Protein AF-A0A5D3DQA3-F1 (afdb_monomer)

Foldseek 3Di:
DDDDPLQWEFEDQPDPAFEHQDPVQFPDWDADDWDWDQDPVRDIWTFGTWGFGDDAPHQGDGGYTNTPPDRHGYDHPVVLVVVQWDWDDDPFKIFIAHPVRDTRWIWTQDPVRITITDRPPPDDDDDDVPQLLVVVCVVVPNDDSVVVVVCLVVVVDPPRDNHDDPDPDDDPVCCVVVDDDDPDPPPDDPDDPDWPPDKDWDKDADAPDADPVRGGIDIDIDDDDDPPPPPDD

pLDDT: mean 81.48, std 16.21, range [25.69, 97.19]

Secondary structure (DSSP, 8-state):
-----TT-EEEESS-SS-EES-GGG-SEEEEEEEEEEE-TTS-EEEEEEEEEE--TTS--EEEEEEETT--SEEEEHHHHHHTT-EEEE-SSEEEEE-TT--EEEEEEE-TTS-EEEE-TTSSS-S-----HHHHHHHHTTS--HHHHHHHHHTT-STT------------HHHHHHT-PPPPPPP-------STTS-EEEEEEE--SSPPTTS--EEEEEEE----------

Solvent-accessible surface area (backbone atoms only — not comparable to full-atom values): 14743 Å² total; per-residue (Å²): 133,83,81,73,65,94,78,56,36,30,62,32,76,87,48,95,48,30,34,30,52,62,73,83,58,43,84,52,75,44,80,44,80,87,44,72,46,73,47,97,86,70,50,74,25,45,37,55,26,32,27,40,25,80,47,88,91,52,75,77,42,76,73,27,33,35,26,47,89,46,92,61,29,36,39,19,46,63,62,42,43,76,70,60,30,50,78,48,77,56,98,58,34,34,41,31,21,44,88,88,68,46,78,78,48,43,23,41,49,44,97,87,73,46,36,30,58,46,59,89,85,70,91,64,82,90,72,68,90,60,54,66,66,56,49,48,24,58,76,63,73,64,47,56,67,71,57,51,52,50,35,58,76,64,65,77,55,89,90,67,78,92,70,85,84,87,70,96,77,80,58,67,67,54,54,62,74,66,52,73,77,73,81,74,78,77,78,81,76,90,79,49,90,56,90,83,72,49,75,50,77,46,76,49,67,78,48,94,63,64,45,102,84,72,45,39,63,47,80,47,77,53,71,73,78,58,85,82,75,74,90,73,134

Organism: Cucumis melo var. makuwa (NCBI:txid1194695)

Sequence (233 aa):
MVQATNDAWYFDSGCSRHMTENRSFFSELKECASGHVTFGDGARGRIIAKGNIDKNNLPCLNDVRYVDGLKANLINVSQLCNQGYSVNFSKASCIIVDEDNRVLMSGSRQANNCYHWISNNSDMCHSTKEDQAWLQHRKLGHITLRSIDKAIKNEVVVGIPNIDIKSKFLCGDCLTGKKTKAPHKSLKECSTNSVLELLHLDLMGLMQTESLRGKKYILLLWMIFSDLHGCGS

Radius of gyration: 35.81 Å; Cα contacts (8 Å, |Δi|>4): 330; chains: 1; bounding box: 80×47×118 Å

Nearest PDB structures (foldseek):
  4exh-assembly1_A  TM=6.536E-01  e=2.424E-03  DG-75 Murine leukemia virus
  3nr6-assembly1_A  TM=6.389E-01  e=8.931E-02  Xenotropic MuLV-related virus VP62
  3nr6-assembly1_B  TM=6.503E-01  e=1.001E-01  Xenotropic MuLV-related virus VP62
  6sn1-assembly1_A  TM=2.011E-01  e=1.317E+00  Homo sapiens

Structure (mmCIF, N/CA/C/O backbone):
data_AF-A0A5D3DQA3-F1
#
_entry.id   AF-A0A5D3DQA3-F1
#
loop_
_atom_site.group_PDB
_atom_site.id
_atom_site.type_symbol
_atom_site.label_atom_id
_atom_site.label_alt_id
_atom_site.label_comp_id
_atom_site.label_asym_id
_atom_site.label_entity_id
_atom_site.label_seq_id
_atom_site.pdbx_PDB_ins_code
_atom_site.Cartn_x
_atom_site.Cartn_y
_atom_site.Cartn_z
_atom_site.occupancy
_atom_site.B_iso_or_equiv
_atom_site.auth_seq_id
_atom_site.auth_comp_id
_atom_site.auth_asym_id
_atom_site.auth_atom_id
_atom_site.pdbx_PDB_model_num
ATOM 1 N N . MET A 1 1 ? -6.924 22.479 -15.436 1.00 29.75 1 MET A N 1
ATOM 2 C CA . MET A 1 1 ? -5.615 21.812 -15.277 1.00 29.75 1 MET A CA 1
ATOM 3 C C . MET A 1 1 ? -5.607 21.249 -13.862 1.00 29.75 1 MET A C 1
ATOM 5 O O . MET A 1 1 ? -5.624 22.037 -12.929 1.00 29.75 1 MET A O 1
ATOM 9 N N . VAL A 1 2 ? -5.789 19.938 -13.682 1.00 28.56 2 VAL A N 1
ATOM 10 C CA . VAL A 1 2 ? -5.899 19.349 -12.335 1.00 28.56 2 VAL A CA 1
ATOM 11 C C . VAL A 1 2 ? -4.482 19.178 -11.793 1.00 28.56 2 VAL A C 1
ATOM 13 O O . VAL A 1 2 ? -3.693 18.450 -12.390 1.00 28.56 2 VAL A O 1
ATOM 16 N N . GLN A 1 3 ? -4.145 19.888 -10.716 1.00 25.69 3 GLN A N 1
ATOM 17 C CA . GLN A 1 3 ? -2.914 19.659 -9.961 1.00 25.69 3 GLN A CA 1
ATOM 18 C C . GLN A 1 3 ? -2.933 18.217 -9.447 1.00 25.69 3 GLN A C 1
ATOM 20 O O . GLN A 1 3 ? -3.729 17.877 -8.573 1.00 25.69 3 GLN A O 1
ATOM 25 N N . ALA A 1 4 ? -2.082 17.363 -10.014 1.00 35.06 4 ALA A N 1
ATOM 26 C CA . ALA A 1 4 ? -1.781 16.077 -9.413 1.00 35.06 4 ALA A CA 1
ATOM 27 C C . ALA A 1 4 ? -1.076 16.360 -8.085 1.00 35.06 4 ALA A C 1
ATOM 29 O O . ALA A 1 4 ? -0.054 17.045 -8.051 1.00 35.06 4 ALA A O 1
ATOM 30 N N . THR A 1 5 ? -1.637 15.881 -6.982 1.00 44.47 5 THR A N 1
ATOM 31 C CA . THR A 1 5 ? -0.896 15.824 -5.728 1.00 44.47 5 THR A CA 1
ATOM 32 C C . THR A 1 5 ? 0.312 14.914 -5.970 1.00 44.47 5 THR A C 1
ATOM 34 O O . THR A 1 5 ? 0.153 13.773 -6.407 1.00 44.47 5 THR A O 1
ATOM 37 N N . ASN A 1 6 ? 1.525 15.422 -5.737 1.00 59.78 6 ASN A N 1
ATOM 38 C CA . ASN A 1 6 ? 2.801 14.739 -6.030 1.00 59.78 6 ASN A CA 1
ATOM 39 C C . ASN A 1 6 ? 2.994 13.403 -5.269 1.00 59.78 6 ASN A C 1
ATOM 41 O O . ASN A 1 6 ? 3.978 12.694 -5.479 1.00 59.78 6 ASN A O 1
ATOM 45 N N . ASP A 1 7 ? 2.037 13.045 -4.411 1.00 76.38 7 ASP A N 1
ATOM 46 C CA . ASP A 1 7 ? 2.100 11.912 -3.493 1.00 76.38 7 ASP A CA 1
ATOM 47 C C . ASP A 1 7 ? 1.168 10.752 -3.879 1.00 76.38 7 ASP A C 1
ATOM 49 O O . ASP A 1 7 ? 1.152 9.720 -3.209 1.00 76.38 7 ASP A O 1
ATOM 53 N N . ALA A 1 8 ? 0.388 10.881 -4.959 1.00 89.06 8 ALA A N 1
ATOM 54 C CA . ALA A 1 8 ? -0.498 9.807 -5.406 1.00 89.06 8 ALA A CA 1
ATOM 55 C C . ALA A 1 8 ? 0.294 8.619 -5.983 1.00 89.06 8 ALA A C 1
ATOM 57 O O . ALA A 1 8 ? 1.215 8.804 -6.783 1.00 89.06 8 ALA A O 1
ATOM 58 N N . TRP A 1 9 ? -0.105 7.400 -5.608 1.00 95.00 9 TRP A N 1
ATOM 59 C CA . TRP A 1 9 ? 0.449 6.139 -6.112 1.00 95.00 9 TRP A CA 1
ATOM 60 C C . TRP A 1 9 ? -0.566 5.415 -6.988 1.00 95.00 9 TRP A C 1
ATOM 62 O O . TRP A 1 9 ? -1.710 5.239 -6.582 1.00 95.00 9 TRP A O 1
ATOM 72 N N . TYR A 1 10 ? -0.145 4.971 -8.167 1.00 95.38 10 TYR A N 1
ATOM 73 C CA . TYR A 1 10 ? -1.013 4.388 -9.187 1.00 95.38 10 TYR A CA 1
ATOM 74 C C . TYR A 1 10 ? -0.725 2.901 -9.348 1.00 95.38 10 TYR A C 1
ATOM 76 O O . TYR A 1 10 ? 0.429 2.518 -9.525 1.00 95.38 10 TYR A O 1
ATOM 84 N N . PHE A 1 11 ? -1.757 2.060 -9.333 1.00 96.38 11 PHE A N 1
ATOM 85 C CA . PHE A 1 11 ? -1.607 0.661 -9.728 1.00 96.38 11 PHE A CA 1
ATOM 86 C C . PHE A 1 11 ? -1.457 0.579 -11.240 1.00 96.38 11 PHE A C 1
ATOM 88 O O . PHE A 1 11 ? -2.355 0.986 -11.978 1.00 96.38 11 PHE A O 1
ATOM 95 N N . ASP A 1 12 ? -0.329 0.043 -11.685 1.00 95.44 12 ASP A N 1
ATOM 96 C CA . ASP A 1 12 ? 0.009 -0.055 -13.094 1.00 95.44 12 ASP A CA 1
ATOM 97 C C . ASP A 1 12 ? 0.518 -1.465 -13.416 1.00 95.44 12 ASP A C 1
ATOM 99 O O . ASP A 1 12 ? 1.414 -2.000 -12.762 1.00 95.44 12 ASP A O 1
ATOM 103 N N . SER A 1 13 ? -0.096 -2.083 -14.422 1.00 93.69 13 SER A N 1
ATOM 104 C CA . SER A 1 13 ? 0.307 -3.396 -14.937 1.00 93.69 13 SER A CA 1
ATOM 105 C C . SER A 1 13 ? 1.352 -3.293 -16.049 1.00 93.69 13 SER A C 1
ATOM 107 O O . SER A 1 13 ? 2.006 -4.285 -16.357 1.00 93.69 13 SER A O 1
ATOM 109 N N . GLY A 1 14 ? 1.534 -2.104 -16.634 1.00 92.56 14 GLY A N 1
ATOM 110 C CA . GLY A 1 14 ? 2.525 -1.840 -17.675 1.00 92.56 14 GLY A CA 1
ATOM 111 C C . GLY A 1 14 ? 3.898 -1.435 -17.139 1.00 92.56 14 GLY A C 1
ATOM 112 O O . GLY A 1 14 ? 4.870 -1.423 -17.896 1.00 92.56 14 GLY A O 1
ATOM 113 N N . CYS A 1 15 ? 4.019 -1.113 -15.849 1.00 92.94 15 CYS A N 1
ATOM 114 C CA . CYS A 1 15 ? 5.299 -0.725 -15.274 1.00 92.94 15 CYS A CA 1
ATOM 115 C C . CYS A 1 15 ? 6.149 -1.951 -14.903 1.00 92.94 15 CYS A C 1
ATOM 117 O O . CYS A 1 15 ? 5.657 -2.995 -14.486 1.00 92.94 15 CYS A O 1
ATOM 119 N N . SER A 1 16 ? 7.469 -1.834 -15.059 1.00 91.75 16 SER A N 1
ATOM 120 C CA . SER A 1 16 ? 8.397 -2.958 -14.863 1.00 91.75 16 SER A CA 1
ATOM 121 C C . SER A 1 16 ? 8.795 -3.187 -13.402 1.00 91.75 16 SER A C 1
ATOM 123 O O . SER A 1 16 ? 9.227 -4.284 -13.041 1.00 91.75 16 SER A O 1
ATOM 125 N N . ARG A 1 17 ? 8.637 -2.180 -12.538 1.00 95.38 17 ARG A N 1
ATOM 126 C CA . ARG A 1 17 ? 8.955 -2.178 -11.098 1.00 95.38 17 ARG A CA 1
ATOM 127 C C . ARG A 1 17 ? 8.072 -1.165 -10.374 1.00 95.38 17 ARG A C 1
ATOM 129 O O . ARG A 1 17 ? 7.485 -0.307 -11.026 1.00 95.38 17 ARG A O 1
ATOM 136 N N . HIS A 1 18 ? 8.015 -1.220 -9.046 1.00 95.94 18 HIS A N 1
ATOM 137 C CA . HIS A 1 18 ? 7.563 -0.057 -8.277 1.00 95.94 18 HIS A CA 1
ATOM 138 C C . HIS A 1 18 ? 8.539 1.106 -8.496 1.00 95.94 18 HIS A C 1
ATOM 140 O O . HIS A 1 18 ? 9.754 0.891 -8.440 1.00 95.94 18 HIS A O 1
ATOM 146 N N . MET A 1 19 ? 8.049 2.319 -8.757 1.00 95.81 19 MET A N 1
ATOM 147 C CA . MET A 1 19 ? 8.919 3.459 -9.077 1.00 95.81 19 MET A CA 1
ATOM 148 C C . MET A 1 19 ? 8.387 4.778 -8.520 1.00 95.81 19 MET A C 1
ATOM 150 O O . MET A 1 19 ? 7.179 4.994 -8.471 1.00 95.81 19 MET A O 1
ATOM 154 N N . THR A 1 20 ? 9.298 5.670 -8.137 1.00 95.38 20 THR A N 1
ATOM 155 C CA . THR A 1 20 ? 8.995 7.043 -7.711 1.00 95.38 20 THR A CA 1
ATOM 156 C C . THR A 1 20 ? 10.209 7.953 -7.942 1.00 95.38 20 THR A C 1
ATOM 158 O O . THR A 1 20 ? 11.352 7.499 -7.870 1.00 95.38 20 THR A O 1
ATOM 161 N N . GLU A 1 21 ? 9.971 9.240 -8.198 1.00 94.81 21 GLU A N 1
ATOM 162 C CA . GLU A 1 21 ? 10.993 10.303 -8.177 1.00 94.81 21 GLU A CA 1
ATOM 163 C C . GLU A 1 21 ? 11.093 10.968 -6.787 1.00 94.81 21 GLU A C 1
ATOM 165 O O . GLU A 1 21 ? 11.867 11.893 -6.567 1.00 94.81 21 GLU A O 1
ATOM 170 N N . ASN A 1 22 ? 10.327 10.524 -5.788 1.00 93.56 22 ASN A N 1
ATOM 171 C CA . ASN A 1 22 ? 10.337 11.159 -4.476 1.00 93.56 22 ASN A CA 1
ATOM 172 C C . ASN A 1 22 ? 11.282 10.439 -3.502 1.00 93.56 22 ASN A C 1
ATOM 174 O O . ASN A 1 22 ? 10.925 9.461 -2.841 1.00 93.56 22 ASN A O 1
ATOM 178 N N . ARG A 1 23 ? 12.499 10.978 -3.351 1.00 91.69 23 ARG A N 1
ATOM 179 C CA . ARG A 1 23 ? 13.510 10.466 -2.406 1.00 91.69 23 ARG A CA 1
ATOM 180 C C . ARG A 1 23 ? 13.004 10.426 -0.958 1.00 91.69 23 ARG A C 1
ATOM 182 O O . ARG A 1 23 ? 13.447 9.584 -0.179 1.00 91.69 23 ARG A O 1
ATOM 189 N N . SER A 1 24 ? 12.092 11.325 -0.577 1.00 91.81 24 SER A N 1
ATOM 190 C CA . SER A 1 24 ? 11.603 11.423 0.804 1.00 91.81 24 SER A CA 1
ATOM 191 C C . SER A 1 24 ? 10.748 10.228 1.235 1.00 91.81 24 SER A C 1
ATOM 193 O O . SER A 1 24 ? 10.568 10.024 2.434 1.00 91.81 24 SER A O 1
ATOM 195 N N . PHE A 1 25 ? 10.270 9.397 0.304 1.00 91.62 25 PHE A N 1
ATOM 196 C CA . PHE A 1 25 ? 9.471 8.209 0.618 1.00 91.62 25 PHE A CA 1
ATOM 197 C C . PHE A 1 25 ? 10.296 7.048 1.172 1.00 91.62 25 PHE A C 1
ATOM 199 O O . PHE A 1 25 ? 9.774 6.213 1.906 1.00 91.62 25 PHE A O 1
ATOM 206 N N . PHE A 1 26 ? 11.596 7.030 0.898 1.00 91.12 26 PHE A N 1
ATOM 207 C CA . PHE A 1 26 ? 12.482 5.950 1.310 1.00 91.12 26 PHE A CA 1
ATOM 208 C C . PHE A 1 26 ? 13.028 6.173 2.719 1.00 91.12 26 PHE A C 1
ATOM 210 O O . PHE A 1 26 ? 13.309 7.307 3.129 1.00 91.12 26 PHE A O 1
ATOM 217 N N . SER A 1 27 ? 13.193 5.080 3.458 1.00 82.25 27 SER A N 1
ATOM 218 C CA . SER A 1 27 ? 13.908 5.068 4.742 1.00 82.25 27 SER A CA 1
ATOM 219 C C . SER A 1 27 ? 15.406 4.825 4.535 1.00 82.25 27 SER A C 1
ATOM 221 O O . SER A 1 27 ? 16.236 5.478 5.160 1.00 82.25 27 SER A O 1
ATOM 223 N N . GLU A 1 28 ? 15.751 3.968 3.573 1.00 86.75 28 GLU A N 1
ATOM 224 C CA . GLU A 1 28 ? 17.118 3.703 3.124 1.00 86.75 28 GLU A CA 1
ATOM 225 C C . GLU A 1 28 ? 17.133 3.595 1.592 1.00 86.75 28 GLU A C 1
ATOM 227 O O . GLU A 1 28 ? 16.204 3.051 0.988 1.00 86.75 28 GLU A O 1
ATOM 232 N N . LEU A 1 29 ? 18.193 4.104 0.960 1.00 91.56 29 LEU A N 1
ATOM 233 C CA . LEU A 1 29 ? 18.440 3.957 -0.472 1.00 91.56 29 LEU A CA 1
ATOM 234 C C . LEU A 1 29 ? 19.806 3.326 -0.699 1.00 91.56 29 LEU A C 1
ATOM 236 O O . LEU A 1 29 ? 20.804 3.756 -0.127 1.00 91.56 29 LEU A O 1
ATOM 240 N N . LYS A 1 30 ? 19.838 2.343 -1.593 1.00 92.06 30 LYS A N 1
ATOM 241 C CA . LYS A 1 30 ? 21.053 1.716 -2.099 1.00 92.06 30 LYS A CA 1
ATOM 242 C C . LYS A 1 30 ? 21.224 2.123 -3.549 1.00 92.06 30 LYS A C 1
ATOM 244 O O . LYS A 1 30 ? 20.314 1.923 -4.359 1.00 92.06 30 LYS A O 1
ATOM 249 N N . GLU A 1 31 ? 22.372 2.705 -3.869 1.00 90.31 31 GLU A N 1
ATOM 250 C CA . GLU A 1 31 ? 22.714 3.022 -5.253 1.00 90.31 31 GLU A CA 1
ATOM 251 C C . GLU A 1 31 ? 22.664 1.752 -6.105 1.00 90.31 31 GLU A C 1
ATOM 253 O O . GLU A 1 31 ? 23.056 0.662 -5.676 1.00 90.31 31 GLU A O 1
ATOM 258 N N . CYS A 1 32 ? 22.128 1.884 -7.314 1.00 81.94 32 CYS A N 1
ATOM 259 C CA . CYS A 1 32 ? 22.066 0.793 -8.274 1.00 81.94 32 CYS A CA 1
ATOM 260 C C . CYS A 1 32 ? 22.948 1.134 -9.474 1.00 81.94 32 CYS A C 1
ATOM 262 O O . CYS A 1 32 ? 23.042 2.294 -9.867 1.00 81.94 32 CYS A O 1
ATOM 264 N N . ALA A 1 33 ? 23.558 0.113 -10.083 1.00 70.56 33 ALA A N 1
ATOM 265 C CA . ALA A 1 33 ? 24.284 0.284 -11.336 1.00 70.56 33 ALA A CA 1
ATOM 266 C C . ALA A 1 33 ? 23.387 0.966 -12.388 1.00 70.56 33 ALA A C 1
ATOM 268 O O . ALA A 1 33 ? 22.208 0.624 -12.517 1.00 70.56 33 ALA A O 1
ATOM 269 N N . SER A 1 34 ? 23.969 1.936 -13.101 1.00 68.44 34 SER A N 1
ATOM 270 C CA . SER A 1 34 ? 23.305 2.827 -14.060 1.00 68.44 34 SER A CA 1
ATOM 271 C C . SER A 1 34 ? 22.415 2.059 -15.044 1.00 68.44 34 SER A C 1
ATOM 273 O O . SER A 1 34 ? 22.900 1.365 -15.937 1.00 68.44 34 SER A O 1
ATOM 275 N N . GLY A 1 35 ? 21.100 2.188 -14.871 1.00 85.62 35 GLY A N 1
ATOM 276 C CA . GLY A 1 35 ? 20.072 1.663 -15.766 1.00 85.62 35 GLY A CA 1
ATOM 277 C C . GLY A 1 35 ? 19.096 2.767 -16.160 1.00 85.62 35 GLY A C 1
ATOM 278 O O . GLY A 1 35 ? 19.043 3.814 -15.516 1.00 85.62 35 GLY A O 1
ATOM 279 N N . HIS A 1 36 ? 18.314 2.541 -17.214 1.00 91.12 36 HIS A N 1
ATOM 280 C CA . HIS A 1 36 ? 17.289 3.484 -17.657 1.00 91.12 36 HIS A CA 1
ATOM 281 C C . HIS A 1 36 ? 15.933 2.791 -17.748 1.00 91.12 36 HIS A C 1
ATOM 283 O O . HIS A 1 36 ? 15.851 1.614 -18.098 1.00 91.12 36 HIS A O 1
ATOM 289 N N . VAL A 1 37 ? 14.873 3.539 -17.472 1.00 91.25 37 VAL A N 1
ATOM 290 C CA . VAL A 1 37 ? 13.496 3.165 -17.799 1.00 91.25 37 VAL A CA 1
ATOM 291 C C . VAL A 1 37 ? 13.016 4.030 -18.951 1.00 91.25 37 VAL A C 1
ATOM 293 O O . VAL A 1 37 ? 13.337 5.212 -19.014 1.00 91.25 37 VAL A O 1
ATOM 296 N N . THR A 1 38 ? 12.282 3.427 -19.882 1.00 92.00 38 THR A N 1
ATOM 297 C CA . THR A 1 38 ? 11.625 4.162 -20.968 1.00 92.00 38 THR A CA 1
ATOM 298 C C . THR A 1 38 ? 10.195 4.448 -20.533 1.00 92.00 38 THR A C 1
ATOM 300 O O . THR A 1 38 ? 9.488 3.534 -20.112 1.00 92.00 38 THR A O 1
ATOM 303 N N . PHE A 1 39 ? 9.798 5.711 -20.579 1.00 90.38 39 PHE A N 1
ATOM 304 C CA . PHE A 1 39 ? 8.459 6.166 -20.232 1.00 90.38 39 PHE A CA 1
ATOM 305 C C . PHE A 1 39 ? 7.493 5.968 -21.408 1.00 90.38 39 PHE A C 1
ATOM 307 O O . PHE A 1 39 ? 7.907 5.689 -22.534 1.00 90.38 39 PHE A O 1
ATOM 314 N N . GLY A 1 40 ? 6.192 6.133 -21.156 1.00 84.81 40 GLY A N 1
ATOM 315 C CA . GLY A 1 40 ? 5.159 5.977 -22.189 1.00 84.81 40 GLY A CA 1
ATOM 316 C C . GLY A 1 40 ? 5.267 6.975 -23.351 1.00 84.81 40 GLY A C 1
ATOM 317 O O . GLY A 1 40 ? 4.749 6.706 -24.428 1.00 84.81 40 GLY A O 1
ATOM 318 N N . ASP A 1 41 ? 5.965 8.097 -23.158 1.00 87.19 41 ASP A N 1
ATOM 319 C CA . ASP A 1 41 ? 6.260 9.100 -24.190 1.00 87.19 41 ASP A CA 1
ATOM 320 C C . ASP A 1 41 ? 7.562 8.812 -24.969 1.00 87.19 41 ASP A C 1
ATOM 322 O O . ASP A 1 41 ? 7.958 9.594 -25.832 1.00 87.19 41 ASP A O 1
ATOM 326 N N . GLY A 1 42 ? 8.241 7.699 -24.673 1.00 89.06 42 GLY A N 1
ATOM 327 C CA . GLY A 1 42 ? 9.517 7.319 -25.278 1.00 89.06 42 GLY A CA 1
ATOM 328 C C . GLY A 1 42 ? 10.744 7.999 -24.662 1.00 89.06 42 GLY A C 1
ATOM 329 O O . GLY A 1 42 ? 11.871 7.610 -24.986 1.00 89.06 42 GLY A O 1
ATOM 330 N N . ALA A 1 43 ? 10.566 8.965 -23.753 1.00 90.62 43 ALA A N 1
ATOM 331 C CA . ALA A 1 43 ? 11.675 9.545 -23.008 1.00 90.62 43 ALA A CA 1
ATOM 332 C C . ALA A 1 43 ? 12.273 8.519 -22.031 1.00 90.62 43 ALA A C 1
ATOM 334 O O . ALA A 1 43 ? 11.665 7.495 -21.708 1.00 90.62 43 ALA A O 1
ATOM 335 N N . ARG A 1 44 ? 13.504 8.770 -21.574 1.00 92.06 44 ARG A N 1
ATOM 336 C CA . ARG A 1 44 ? 14.228 7.862 -20.677 1.00 92.06 44 ARG A CA 1
ATOM 337 C C . ARG A 1 44 ? 14.554 8.536 -19.354 1.00 92.06 44 ARG A C 1
ATOM 339 O O . ARG A 1 44 ? 15.176 9.592 -19.347 1.00 92.06 44 ARG A O 1
ATOM 346 N N . GLY A 1 45 ? 14.198 7.873 -18.260 1.00 91.44 45 GLY A N 1
ATOM 347 C CA . GLY A 1 45 ? 14.594 8.239 -16.902 1.00 91.44 45 GLY A CA 1
ATOM 348 C C . GLY A 1 45 ? 15.742 7.372 -16.412 1.00 91.44 45 GLY A C 1
ATOM 349 O O . GLY A 1 45 ? 15.779 6.168 -16.687 1.00 91.44 45 GLY A O 1
ATOM 350 N N . ARG A 1 46 ? 16.688 7.963 -15.682 1.00 93.69 46 ARG A N 1
ATOM 351 C CA . ARG A 1 46 ? 17.797 7.217 -15.077 1.00 93.69 46 ARG A CA 1
ATOM 352 C C . ARG A 1 46 ? 17.345 6.601 -13.756 1.00 93.69 46 ARG A C 1
ATOM 354 O O . ARG A 1 46 ? 16.786 7.286 -12.907 1.00 93.69 46 ARG A O 1
ATOM 361 N N . ILE A 1 47 ? 17.634 5.319 -13.558 1.00 94.94 47 ILE A N 1
ATOM 362 C CA . ILE A 1 47 ? 17.483 4.661 -12.258 1.00 94.94 47 ILE A CA 1
ATOM 363 C C . ILE A 1 47 ? 18.687 5.064 -11.407 1.00 94.94 47 ILE A C 1
ATOM 365 O O . ILE A 1 47 ? 19.813 4.674 -11.710 1.00 94.94 47 ILE A O 1
ATOM 369 N N . ILE A 1 48 ? 18.449 5.849 -10.360 1.00 94.12 48 ILE A N 1
ATOM 370 C CA . ILE A 1 48 ? 19.504 6.359 -9.476 1.00 94.12 48 ILE A CA 1
ATOM 371 C C . ILE A 1 48 ? 19.781 5.359 -8.350 1.00 94.12 48 ILE A C 1
ATOM 373 O O . ILE A 1 48 ? 20.925 5.029 -8.047 1.00 94.12 48 ILE A O 1
ATOM 377 N N . ALA A 1 49 ? 18.725 4.864 -7.711 1.00 94.81 49 ALA A N 1
ATOM 378 C CA . ALA A 1 49 ? 18.841 4.010 -6.537 1.00 94.81 49 ALA A CA 1
ATOM 379 C C . ALA A 1 49 ? 17.626 3.091 -6.404 1.00 94.81 49 ALA A C 1
ATOM 381 O O . ALA A 1 49 ? 16.667 3.157 -7.179 1.00 94.81 49 ALA A O 1
ATOM 382 N N . LYS A 1 50 ? 17.664 2.222 -5.402 1.00 94.75 50 LYS A N 1
ATOM 383 C CA . LYS A 1 50 ? 16.519 1.428 -4.974 1.00 94.75 50 LYS A CA 1
ATOM 384 C C . LYS A 1 50 ? 16.433 1.347 -3.458 1.00 94.75 50 LYS A C 1
ATOM 386 O O . LYS A 1 50 ? 17.448 1.444 -2.774 1.00 94.75 50 LYS A O 1
ATOM 391 N N . GLY A 1 51 ? 15.238 1.122 -2.939 1.00 94.44 51 GLY A N 1
ATOM 392 C CA . GLY A 1 51 ? 15.014 0.981 -1.507 1.00 94.44 51 GLY A CA 1
ATOM 393 C C . GLY A 1 51 ? 13.619 0.471 -1.195 1.00 94.44 51 GLY A C 1
ATOM 394 O O . GLY A 1 51 ? 12.836 0.176 -2.099 1.00 94.44 51 GLY A O 1
ATOM 395 N N . ASN A 1 52 ? 13.322 0.379 0.094 1.00 93.94 52 ASN A N 1
ATOM 396 C CA . ASN A 1 52 ? 11.999 0.013 0.581 1.00 93.94 52 ASN A CA 1
ATOM 397 C C . ASN A 1 52 ? 11.259 1.266 1.066 1.00 93.94 52 ASN A C 1
ATOM 399 O O . ASN A 1 52 ? 11.879 2.245 1.498 1.00 93.94 52 ASN A O 1
ATOM 403 N N . ILE A 1 53 ? 9.933 1.212 0.991 1.00 92.19 53 ILE A N 1
ATOM 404 C CA . ILE A 1 53 ? 9.017 2.209 1.540 1.00 92.19 53 ILE A CA 1
ATOM 405 C C . ILE A 1 53 ? 8.222 1.518 2.642 1.00 92.19 53 ILE A C 1
ATOM 407 O O . ILE A 1 53 ? 7.473 0.587 2.373 1.00 92.19 53 ILE A O 1
ATOM 411 N N . ASP A 1 54 ? 8.400 1.974 3.876 1.00 87.25 54 ASP A N 1
ATOM 412 C CA . ASP A 1 54 ? 7.815 1.402 5.095 1.00 87.25 54 ASP A CA 1
ATOM 413 C C . ASP A 1 54 ? 7.256 2.487 6.040 1.00 87.25 54 ASP A C 1
ATOM 415 O O . ASP A 1 54 ? 7.017 2.255 7.225 1.00 87.25 54 ASP A O 1
ATOM 419 N N . LYS A 1 55 ? 7.034 3.698 5.514 1.00 83.12 55 LYS A N 1
ATOM 420 C CA . LYS A 1 55 ? 6.560 4.853 6.284 1.00 83.12 55 LYS A CA 1
ATOM 421 C C . LYS A 1 55 ? 5.040 4.873 6.414 1.00 83.12 55 LYS A C 1
ATOM 423 O O . LYS A 1 55 ? 4.305 4.503 5.501 1.00 83.12 55 LYS A O 1
ATOM 428 N N . ASN A 1 56 ? 4.567 5.413 7.536 1.00 75.31 56 ASN A N 1
ATOM 429 C CA . ASN A 1 56 ? 3.147 5.689 7.742 1.00 75.31 56 ASN A CA 1
ATOM 430 C C . ASN A 1 56 ? 2.617 6.643 6.656 1.00 75.31 56 ASN A C 1
ATOM 432 O O . ASN A 1 56 ? 3.298 7.598 6.287 1.00 75.31 56 ASN A O 1
ATOM 436 N N . ASN A 1 57 ? 1.381 6.414 6.200 1.00 82.25 57 ASN A N 1
ATOM 437 C CA . ASN A 1 57 ? 0.716 7.155 5.115 1.00 82.25 57 ASN A CA 1
ATOM 438 C C . ASN A 1 57 ? 1.336 6.995 3.715 1.00 82.25 57 ASN A C 1
ATOM 440 O O . ASN A 1 57 ? 0.983 7.752 2.815 1.00 82.25 57 ASN A O 1
ATOM 444 N N . LEU A 1 58 ? 2.187 5.991 3.506 1.00 88.25 58 LEU A N 1
ATOM 445 C CA . LEU A 1 58 ? 2.651 5.570 2.185 1.00 88.25 58 LEU A CA 1
ATOM 446 C C . LEU A 1 58 ? 2.365 4.076 1.978 1.00 88.25 58 LEU A C 1
ATOM 448 O O . LEU A 1 58 ? 2.210 3.342 2.960 1.00 88.25 58 LEU A O 1
ATOM 452 N N . PRO A 1 59 ? 2.275 3.601 0.723 1.00 90.31 59 PRO A N 1
ATOM 453 C CA . PRO A 1 59 ? 2.157 2.175 0.465 1.00 90.31 59 PRO A CA 1
ATOM 454 C C . PRO A 1 59 ? 3.437 1.458 0.910 1.00 90.31 59 PRO A C 1
ATOM 456 O O . PRO A 1 59 ? 4.545 1.882 0.580 1.00 90.31 59 PRO A O 1
ATOM 459 N N . CYS A 1 60 ? 3.278 0.358 1.648 1.00 90.56 60 CYS A N 1
ATOM 460 C CA . CYS A 1 60 ? 4.398 -0.472 2.079 1.00 90.56 60 CYS A CA 1
ATOM 461 C C . CYS A 1 60 ? 4.889 -1.314 0.894 1.00 90.56 60 CYS A C 1
ATOM 463 O O . CYS A 1 60 ? 4.189 -2.228 0.458 1.00 90.56 60 CYS A O 1
ATOM 465 N N . LEU A 1 61 ? 6.057 -0.981 0.340 1.00 93.25 61 LEU A N 1
ATOM 466 C CA . LEU A 1 61 ? 6.571 -1.563 -0.902 1.00 93.25 61 LEU A CA 1
ATOM 467 C C . LEU A 1 61 ? 8.060 -1.899 -0.785 1.00 93.25 61 LEU A C 1
ATOM 469 O O . LEU A 1 61 ? 8.860 -1.107 -0.285 1.00 93.25 61 LEU A O 1
ATOM 473 N N . ASN A 1 62 ? 8.438 -3.056 -1.327 1.00 91.62 62 ASN A N 1
ATOM 474 C CA . ASN A 1 62 ? 9.818 -3.543 -1.357 1.00 91.62 62 ASN A CA 1
ATOM 475 C C . ASN A 1 62 ? 10.430 -3.432 -2.765 1.00 91.62 62 ASN A C 1
ATOM 477 O O . ASN A 1 62 ? 9.725 -3.588 -3.762 1.00 91.62 62 ASN A O 1
ATOM 481 N N . ASP A 1 63 ? 11.751 -3.228 -2.848 1.00 92.75 63 ASP A N 1
ATOM 482 C CA . ASP A 1 63 ? 12.514 -3.069 -4.110 1.00 92.75 63 ASP A CA 1
ATOM 483 C C . ASP A 1 63 ? 11.946 -1.967 -5.033 1.00 92.75 63 ASP A C 1
ATOM 485 O O . ASP A 1 63 ? 11.803 -2.149 -6.245 1.00 92.75 63 ASP A O 1
ATOM 489 N N . VAL A 1 64 ? 11.620 -0.806 -4.460 1.00 95.50 64 VAL A N 1
ATOM 490 C CA . VAL A 1 64 ? 11.147 0.373 -5.197 1.00 95.50 64 VAL A CA 1
ATOM 491 C C . VAL A 1 64 ? 12.329 1.097 -5.840 1.00 95.50 64 VAL A C 1
ATOM 493 O O . VAL A 1 64 ? 13.364 1.305 -5.205 1.00 95.50 64 VAL A O 1
ATOM 496 N N . ARG A 1 65 ? 12.190 1.493 -7.108 1.00 95.88 65 ARG A N 1
ATOM 497 C CA . ARG A 1 65 ? 13.210 2.231 -7.863 1.00 95.88 65 ARG A CA 1
ATOM 498 C C . ARG A 1 65 ? 13.029 3.734 -7.704 1.00 95.88 65 ARG A C 1
ATOM 500 O O . ARG A 1 65 ? 11.941 4.261 -7.921 1.00 95.88 65 ARG A O 1
ATOM 507 N N . TYR A 1 66 ? 14.125 4.407 -7.382 1.00 95.31 66 TYR A N 1
ATOM 508 C CA . TYR A 1 66 ? 14.234 5.856 -7.426 1.00 95.31 66 TYR A CA 1
ATOM 509 C C . TYR A 1 66 ? 14.677 6.269 -8.833 1.00 95.31 66 TYR A C 1
ATOM 511 O O . TYR A 1 66 ? 15.792 5.937 -9.254 1.00 95.31 66 TYR A O 1
ATOM 519 N N . VAL A 1 67 ? 13.778 6.916 -9.574 1.00 94.69 67 VAL A N 1
ATOM 520 C CA . VAL A 1 67 ? 13.946 7.214 -11.003 1.00 94.69 67 VAL A CA 1
ATOM 521 C C . VAL A 1 67 ? 13.853 8.714 -11.239 1.00 94.69 67 VAL A C 1
ATOM 523 O O . VAL A 1 67 ? 12.848 9.329 -10.903 1.00 94.69 67 VAL A O 1
ATOM 526 N N . ASP A 1 68 ? 14.883 9.264 -11.871 1.00 92.12 68 ASP A N 1
ATOM 527 C CA . ASP A 1 68 ? 14.937 10.664 -12.289 1.00 92.12 68 ASP A CA 1
ATOM 528 C C . ASP A 1 68 ? 13.977 10.942 -13.453 1.00 92.12 68 ASP A C 1
ATOM 530 O O . ASP A 1 68 ? 13.930 10.170 -14.421 1.00 92.12 68 ASP A O 1
ATOM 534 N N . GLY A 1 69 ? 13.226 12.039 -13.376 1.00 89.31 69 GLY A N 1
ATOM 535 C CA . GLY A 1 69 ? 12.268 12.473 -14.393 1.00 89.31 69 GLY A CA 1
ATOM 536 C C . GLY A 1 69 ? 10.931 11.722 -14.395 1.00 89.31 69 GLY A C 1
ATOM 537 O O . GLY A 1 69 ? 10.145 11.882 -15.336 1.00 89.31 69 GLY A O 1
ATOM 538 N N . LEU A 1 70 ? 10.657 10.884 -13.388 1.00 91.56 70 LEU A N 1
ATOM 539 C CA . LEU A 1 70 ? 9.408 10.131 -13.294 1.00 91.56 70 LEU A CA 1
ATOM 540 C C . LEU A 1 70 ? 8.282 10.972 -12.668 1.00 91.56 70 LEU A C 1
ATOM 542 O O . LEU A 1 70 ? 8.214 11.166 -11.461 1.00 91.56 70 LEU A O 1
ATOM 546 N N . LYS A 1 71 ? 7.302 11.353 -13.492 1.00 90.25 71 LYS A N 1
ATOM 547 C CA . LYS A 1 71 ? 6.203 12.257 -13.098 1.00 90.25 71 LYS A CA 1
ATOM 548 C C . LYS A 1 71 ? 5.090 11.636 -12.240 1.00 90.25 71 LYS A C 1
ATOM 550 O O . LYS A 1 71 ? 4.195 12.359 -11.810 1.00 90.25 71 LYS A O 1
ATOM 555 N N . ALA A 1 72 ? 5.073 10.318 -12.050 1.00 91.31 72 ALA A N 1
ATOM 556 C CA . ALA A 1 72 ? 4.026 9.620 -11.300 1.00 91.31 72 ALA A CA 1
ATOM 557 C C . ALA A 1 72 ? 4.607 8.456 -10.490 1.00 91.31 72 ALA A C 1
ATOM 559 O O . ALA A 1 72 ? 5.503 7.760 -10.961 1.00 91.31 72 ALA A O 1
ATOM 560 N N . ASN A 1 73 ? 4.063 8.208 -9.297 1.00 95.50 73 ASN A N 1
ATOM 561 C CA . ASN A 1 73 ? 4.485 7.080 -8.468 1.00 95.50 73 ASN A CA 1
ATOM 562 C C . ASN A 1 73 ? 3.715 5.820 -8.878 1.00 95.50 73 ASN A C 1
ATOM 564 O O . ASN A 1 73 ? 2.484 5.825 -8.902 1.00 95.50 73 ASN A O 1
ATOM 568 N N . LEU A 1 74 ? 4.424 4.742 -9.199 1.00 96.25 74 LEU A N 1
ATOM 569 C CA . LEU A 1 74 ? 3.841 3.546 -9.807 1.00 96.25 74 LEU A CA 1
ATOM 570 C C . LEU A 1 74 ? 3.989 2.332 -8.894 1.00 96.25 74 LEU A C 1
ATOM 572 O O . LEU A 1 74 ? 5.083 2.022 -8.417 1.00 96.25 74 LEU A O 1
ATOM 576 N N . ILE A 1 75 ? 2.890 1.608 -8.703 1.00 97.19 75 ILE A N 1
ATOM 577 C CA . ILE A 1 75 ? 2.839 0.301 -8.059 1.00 97.19 75 ILE A CA 1
ATOM 578 C C . ILE A 1 75 ? 2.709 -0.761 -9.150 1.00 97.19 75 ILE A C 1
ATOM 580 O O . ILE A 1 75 ? 1.658 -0.878 -9.776 1.00 97.19 75 ILE A O 1
ATOM 584 N N . ASN A 1 76 ? 3.757 -1.560 -9.344 1.00 97.06 76 ASN A N 1
ATOM 585 C CA . ASN A 1 76 ? 3.733 -2.678 -10.276 1.00 97.06 76 ASN A CA 1
ATOM 586 C C . ASN A 1 76 ? 2.834 -3.812 -9.778 1.00 97.06 76 ASN A C 1
ATOM 588 O O . ASN A 1 76 ? 3.137 -4.465 -8.779 1.00 97.06 76 ASN A O 1
ATOM 592 N N . VAL A 1 77 ? 1.763 -4.073 -10.526 1.00 96.94 77 VAL A N 1
ATOM 593 C CA . VAL A 1 77 ? 0.814 -5.162 -10.262 1.00 96.94 77 VAL A CA 1
ATOM 594 C C . VAL A 1 77 ? 1.482 -6.534 -10.382 1.00 96.94 77 VAL A C 1
ATOM 596 O O . VAL A 1 77 ? 1.351 -7.358 -9.483 1.00 96.94 77 VAL A O 1
ATOM 599 N N . SER A 1 78 ? 2.251 -6.785 -11.442 1.00 96.31 78 SER A N 1
ATOM 600 C CA . SER A 1 78 ? 2.954 -8.059 -11.640 1.00 96.31 78 SER A CA 1
ATOM 601 C C . SER A 1 78 ? 3.992 -8.332 -10.551 1.00 96.31 78 SER A C 1
ATOM 603 O O . SER A 1 78 ? 4.188 -9.480 -10.163 1.00 96.31 78 SER A O 1
ATOM 605 N N . GLN A 1 79 ? 4.645 -7.292 -10.024 1.00 95.56 79 GLN A N 1
ATOM 606 C CA . GLN A 1 79 ? 5.584 -7.442 -8.911 1.00 95.56 79 GLN A CA 1
ATOM 607 C C . GLN A 1 79 ? 4.871 -7.857 -7.618 1.00 95.56 79 GLN A C 1
ATOM 609 O O . GLN A 1 79 ? 5.412 -8.688 -6.892 1.00 95.56 79 GLN A O 1
ATOM 614 N N . LEU A 1 80 ? 3.661 -7.348 -7.362 1.00 95.62 80 LEU A N 1
ATOM 615 C CA . LEU A 1 80 ? 2.826 -7.812 -6.248 1.00 95.62 80 LEU A CA 1
ATOM 616 C C . LEU A 1 80 ? 2.407 -9.275 -6.434 1.00 95.62 80 LEU A C 1
ATOM 618 O O . LEU A 1 80 ? 2.534 -10.061 -5.500 1.00 95.62 80 LEU A O 1
ATOM 622 N N . CYS A 1 81 ? 1.995 -9.664 -7.645 1.00 94.56 81 CYS A N 1
ATOM 623 C CA . CYS A 1 81 ? 1.648 -11.056 -7.943 1.00 94.56 81 CYS A CA 1
ATOM 624 C C . CYS A 1 81 ? 2.829 -12.010 -7.707 1.00 94.56 81 CYS A C 1
ATOM 626 O O . CYS A 1 81 ? 2.665 -13.070 -7.113 1.00 94.56 81 CYS A O 1
ATOM 628 N N . ASN A 1 82 ? 4.042 -11.611 -8.102 1.00 94.44 82 ASN A N 1
ATOM 629 C CA . ASN A 1 82 ? 5.256 -12.401 -7.867 1.00 94.44 82 ASN A CA 1
ATOM 630 C C . ASN A 1 82 ? 5.612 -12.546 -6.376 1.00 94.44 82 ASN A C 1
ATOM 632 O O . ASN A 1 82 ? 6.393 -13.426 -6.024 1.00 94.44 82 ASN A O 1
ATOM 636 N N . GLN A 1 83 ? 5.077 -11.683 -5.509 1.00 92.00 83 GLN A N 1
ATOM 637 C CA . GLN A 1 83 ? 5.233 -11.761 -4.054 1.00 92.00 83 GLN A CA 1
ATOM 638 C C . GLN A 1 83 ? 4.146 -12.620 -3.382 1.00 92.00 83 GLN A C 1
ATOM 640 O O . GLN A 1 83 ? 4.123 -12.692 -2.158 1.00 92.00 83 GLN A O 1
ATOM 645 N N . GLY A 1 84 ? 3.264 -13.264 -4.156 1.00 92.12 84 GLY A N 1
ATOM 646 C CA . GLY A 1 84 ? 2.180 -14.109 -3.642 1.00 92.12 84 GLY A CA 1
ATOM 647 C C . GLY A 1 84 ? 0.871 -13.362 -3.372 1.00 92.12 84 GLY A C 1
ATOM 648 O O . GLY A 1 84 ? -0.092 -13.964 -2.907 1.00 92.12 84 GLY A O 1
ATOM 649 N N . TYR A 1 85 ? 0.792 -12.063 -3.678 1.00 94.75 85 TYR A N 1
ATOM 650 C CA . TYR A 1 85 ? -0.435 -11.292 -3.478 1.00 94.75 85 TYR A CA 1
ATOM 651 C C . TYR A 1 85 ? -1.395 -11.421 -4.659 1.00 94.75 85 TYR A C 1
ATOM 653 O O . TYR A 1 85 ? -0.993 -11.355 -5.820 1.00 94.75 85 TYR A O 1
ATOM 661 N N . SER A 1 86 ? -2.692 -11.501 -4.367 1.00 95.12 86 SER A N 1
ATOM 662 C CA . SER A 1 86 ? -3.742 -11.422 -5.384 1.00 95.12 86 SER A CA 1
ATOM 663 C C . SER A 1 86 ? -4.237 -9.986 -5.530 1.00 95.12 86 SER A C 1
ATOM 665 O O . SER A 1 86 ? -4.590 -9.341 -4.543 1.00 95.12 86 SER A O 1
ATOM 667 N N . VAL A 1 87 ? -4.283 -9.487 -6.767 1.00 95.81 87 VAL A N 1
ATOM 668 C CA . VAL A 1 87 ? -4.738 -8.127 -7.090 1.00 95.81 87 VAL A CA 1
ATOM 669 C C . VAL A 1 87 ? -6.075 -8.197 -7.826 1.00 95.81 87 VAL A C 1
ATOM 671 O O . VAL A 1 87 ? -6.145 -8.656 -8.963 1.00 95.81 87 VAL A O 1
ATOM 674 N N . ASN A 1 88 ? -7.134 -7.712 -7.181 1.00 95.31 88 ASN A N 1
ATOM 675 C CA . ASN A 1 88 ? -8.506 -7.781 -7.675 1.00 95.31 88 ASN A CA 1
ATOM 676 C C . ASN A 1 88 ? -9.023 -6.387 -8.038 1.00 95.31 88 ASN A C 1
ATOM 678 O O . ASN A 1 88 ? -9.121 -5.510 -7.179 1.00 95.31 88 ASN A O 1
ATOM 682 N N . PHE A 1 89 ? -9.406 -6.196 -9.300 1.00 95.56 89 PHE A N 1
ATOM 683 C CA . PHE A 1 89 ? -9.993 -4.948 -9.788 1.00 95.56 89 PHE A CA 1
ATOM 684 C C . PHE A 1 89 ? -11.510 -5.077 -9.944 1.00 95.56 89 PHE A C 1
ATOM 686 O O . PHE A 1 89 ? -12.018 -6.046 -10.503 1.00 95.56 89 PHE A O 1
ATOM 693 N N . SER A 1 90 ? -12.235 -4.059 -9.491 1.00 94.50 90 SER A N 1
ATOM 694 C CA . SER A 1 90 ? -13.675 -3.890 -9.677 1.00 94.50 90 SER A CA 1
ATOM 695 C C . SER A 1 90 ? -13.963 -2.571 -10.392 1.00 94.50 90 SER A C 1
ATOM 697 O O . SER A 1 90 ? -13.084 -1.732 -10.542 1.00 94.50 90 SER A O 1
ATOM 699 N N . LYS A 1 91 ? -15.222 -2.316 -10.771 1.00 94.00 91 LYS A N 1
ATOM 700 C CA . LYS A 1 91 ? -15.618 -1.038 -11.391 1.00 94.00 91 LYS A CA 1
ATOM 701 C C . LYS A 1 91 ? -15.281 0.196 -10.531 1.00 94.00 91 LYS A C 1
ATOM 703 O O . LYS A 1 91 ? -15.186 1.289 -11.083 1.00 94.00 91 LYS A O 1
ATOM 708 N N . ALA A 1 92 ? -15.132 0.044 -9.215 1.00 91.94 92 ALA A N 1
ATOM 709 C CA . ALA A 1 92 ? -14.946 1.157 -8.283 1.00 91.94 92 ALA A CA 1
ATOM 710 C C . ALA A 1 92 ? -13.598 1.141 -7.543 1.00 91.94 92 ALA A C 1
ATOM 712 O O . ALA A 1 92 ? -13.135 2.192 -7.103 1.00 91.94 92 ALA A O 1
ATOM 713 N N . SER A 1 93 ? -12.962 -0.019 -7.392 1.00 94.56 93 SER A N 1
ATOM 714 C CA . SER A 1 93 ? -11.819 -0.183 -6.490 1.00 94.56 93 SER A CA 1
ATOM 715 C C . SER A 1 93 ? -10.841 -1.261 -6.946 1.00 94.56 93 SER A C 1
ATOM 717 O O . SER A 1 93 ? -11.162 -2.108 -7.777 1.00 94.56 93 SER A O 1
ATOM 719 N N . CYS A 1 94 ? -9.642 -1.219 -6.374 1.00 94.75 94 CYS A N 1
ATOM 720 C CA . CYS A 1 94 ? -8.631 -2.264 -6.451 1.00 94.75 94 CYS A CA 1
ATOM 721 C C . CYS A 1 94 ? -8.340 -2.759 -5.031 1.00 94.75 94 CYS A C 1
ATOM 723 O O . CYS A 1 94 ? -8.247 -1.948 -4.109 1.00 94.75 94 CYS A O 1
ATOM 725 N N . ILE A 1 95 ? -8.218 -4.068 -4.838 1.00 94.75 95 ILE A N 1
ATOM 726 C CA . ILE A 1 95 ? -7.923 -4.673 -3.536 1.00 94.75 95 ILE A CA 1
ATOM 727 C C . ILE A 1 95 ? -6.787 -5.674 -3.709 1.00 94.75 95 ILE A C 1
ATOM 729 O O . ILE A 1 95 ? -6.806 -6.487 -4.632 1.00 94.75 95 ILE A O 1
ATOM 733 N N . ILE A 1 96 ? -5.810 -5.607 -2.809 1.00 94.44 96 ILE A N 1
ATOM 734 C CA . ILE A 1 96 ? -4.646 -6.482 -2.775 1.00 94.44 96 ILE A CA 1
ATOM 735 C C . ILE A 1 96 ? -4.762 -7.333 -1.521 1.00 94.44 96 ILE A C 1
ATOM 737 O O . ILE A 1 96 ? -4.824 -6.787 -0.415 1.00 94.44 96 ILE A O 1
ATOM 741 N N . VAL A 1 97 ? -4.808 -8.649 -1.703 1.00 92.50 97 VAL A N 1
ATOM 742 C CA . VAL A 1 97 ? -4.961 -9.621 -0.617 1.00 92.50 97 VAL A CA 1
ATOM 743 C C . VAL A 1 97 ? -3.790 -10.595 -0.565 1.00 92.50 97 VAL A C 1
ATOM 745 O O . VAL A 1 97 ? -3.179 -10.886 -1.595 1.00 92.50 97 VAL A O 1
ATOM 748 N N . ASP A 1 98 ? -3.472 -11.071 0.635 1.00 89.81 98 ASP A N 1
ATOM 749 C CA . ASP A 1 98 ? -2.534 -12.177 0.847 1.00 89.81 98 ASP A CA 1
ATOM 750 C C . ASP A 1 98 ? -3.194 -13.552 0.631 1.00 89.81 98 ASP A C 1
ATOM 752 O O . ASP A 1 98 ? -4.377 -13.650 0.293 1.00 89.81 98 ASP A O 1
ATOM 756 N N . GLU A 1 99 ? -2.412 -14.619 0.808 1.00 88.81 99 GLU A N 1
ATOM 757 C CA . GLU A 1 99 ? -2.864 -16.012 0.668 1.00 88.81 99 GLU A CA 1
ATOM 758 C C . GLU A 1 99 ? -3.983 -16.381 1.665 1.00 88.81 99 GLU A C 1
ATOM 760 O O . GLU A 1 99 ? -4.822 -17.230 1.366 1.00 88.81 99 GLU A O 1
ATOM 765 N N . ASP A 1 100 ? -4.055 -15.689 2.808 1.00 91.38 100 ASP A N 1
ATOM 766 C CA . ASP A 1 100 ? -5.082 -15.852 3.845 1.00 91.38 100 ASP A CA 1
ATOM 767 C C . ASP A 1 100 ? -6.344 -14.996 3.579 1.00 91.38 100 ASP A C 1
ATOM 769 O O . ASP A 1 100 ? -7.226 -14.897 4.438 1.00 91.38 100 ASP A O 1
ATOM 773 N N . ASN A 1 101 ? -6.454 -14.358 2.405 1.00 86.50 101 ASN A N 1
ATOM 774 C CA . ASN A 1 101 ? -7.501 -13.394 2.037 1.00 86.50 101 ASN A CA 1
ATOM 775 C C . ASN A 1 101 ? -7.561 -12.131 2.919 1.00 86.50 101 ASN A C 1
ATOM 777 O O . ASN A 1 101 ? -8.601 -11.467 3.003 1.00 86.50 101 ASN A O 1
ATOM 781 N N . ARG A 1 102 ? -6.462 -11.747 3.572 1.00 86.38 102 ARG A N 1
ATOM 782 C CA . ARG A 1 102 ? -6.389 -10.489 4.322 1.00 86.38 102 ARG A CA 1
ATOM 783 C C . ARG A 1 102 ? -6.036 -9.348 3.385 1.00 86.38 102 ARG A C 1
ATOM 785 O O . ARG A 1 102 ? -5.111 -9.436 2.583 1.00 86.38 102 ARG A O 1
ATOM 792 N N . VAL A 1 103 ? -6.760 -8.240 3.518 1.00 87.94 103 VAL A N 1
ATOM 793 C CA . VAL A 1 103 ? -6.524 -7.031 2.721 1.00 87.94 103 VAL A CA 1
ATOM 794 C C . VAL A 1 103 ? -5.255 -6.329 3.200 1.00 87.94 103 VAL A C 1
ATOM 796 O O . VAL A 1 103 ? -5.212 -5.800 4.310 1.00 87.94 103 VAL A O 1
ATOM 799 N N . LEU A 1 104 ? -4.238 -6.290 2.340 1.00 87.81 104 LEU A N 1
ATOM 800 C CA . LEU A 1 104 ? -2.978 -5.592 2.590 1.00 87.81 104 LEU A CA 1
ATOM 801 C C . LEU A 1 104 ? -3.066 -4.123 2.166 1.00 87.81 104 LEU A C 1
ATOM 803 O O . LEU A 1 104 ? -2.640 -3.221 2.886 1.00 87.81 104 LEU A O 1
ATOM 807 N N . MET A 1 105 ? -3.620 -3.882 0.978 1.00 90.56 105 MET A N 1
ATOM 808 C CA . MET A 1 105 ? -3.726 -2.555 0.380 1.00 90.56 105 MET A CA 1
ATOM 809 C C . MET A 1 105 ? -5.034 -2.428 -0.390 1.00 90.56 105 MET A C 1
ATOM 811 O O . MET A 1 105 ? -5.563 -3.407 -0.919 1.00 90.56 105 MET A O 1
ATOM 815 N N . SER A 1 106 ? -5.526 -1.200 -0.493 1.00 92.50 106 SER A N 1
ATOM 816 C CA . SER A 1 106 ? -6.692 -0.880 -1.302 1.00 92.50 106 SER A CA 1
ATOM 817 C C . SER A 1 106 ? -6.428 0.342 -2.175 1.00 92.50 106 SER A C 1
ATOM 819 O O . SER A 1 106 ? -5.517 1.141 -1.937 1.00 92.50 106 SER A O 1
ATOM 821 N N . GLY A 1 107 ? -7.206 0.456 -3.240 1.00 93.56 107 GLY A N 1
ATOM 822 C CA . GLY A 1 107 ? -7.187 1.578 -4.155 1.00 93.56 107 GLY A CA 1
ATOM 823 C C . GLY A 1 107 ? -8.586 1.934 -4.622 1.00 93.56 107 GLY A C 1
ATOM 824 O O . GLY A 1 107 ? -9.470 1.080 -4.693 1.00 93.56 107 GLY A O 1
ATOM 825 N N . SER A 1 108 ? -8.783 3.196 -4.978 1.00 94.38 108 SER A N 1
ATOM 826 C CA . SER A 1 108 ? -10.034 3.702 -5.540 1.00 94.38 108 SER A CA 1
ATOM 827 C C . SER A 1 108 ? -9.843 4.089 -7.002 1.00 94.38 108 SER A C 1
ATOM 829 O O . SER A 1 108 ? -8.801 4.627 -7.397 1.00 94.38 108 SER A O 1
ATOM 831 N N . ARG A 1 109 ? -10.851 3.790 -7.824 1.00 94.81 109 ARG A N 1
ATOM 832 C CA . ARG A 1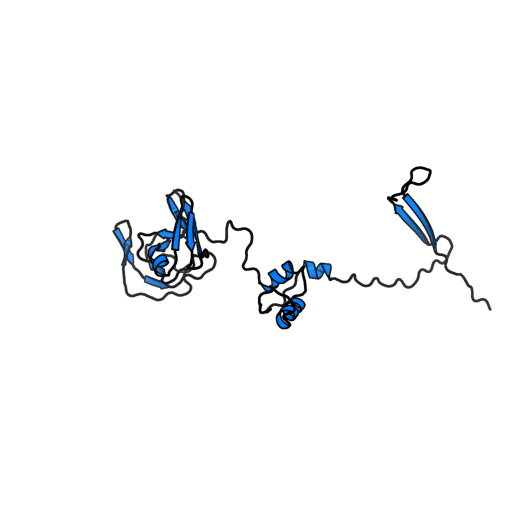 109 ? -10.864 4.170 -9.234 1.00 94.81 109 ARG A CA 1
ATOM 833 C C . ARG A 1 109 ? -11.215 5.645 -9.362 1.00 94.81 109 ARG A C 1
ATOM 835 O O . ARG A 1 109 ? -12.267 6.080 -8.902 1.00 94.81 109 ARG A O 1
ATOM 842 N N . GLN A 1 110 ? -10.348 6.399 -10.016 1.00 92.19 110 GLN A N 1
ATOM 843 C CA . GLN A 1 110 ? -10.512 7.830 -10.225 1.00 92.19 110 GLN A CA 1
ATOM 844 C C . GLN A 1 110 ? -11.229 8.135 -11.546 1.00 92.19 110 GLN A C 1
ATOM 846 O O . GLN A 1 110 ? -11.418 7.264 -12.400 1.00 92.19 110 GLN A O 1
ATOM 851 N N . ALA A 1 111 ? -11.612 9.401 -11.739 1.00 89.88 111 ALA A N 1
ATOM 852 C CA . ALA A 1 111 ? -12.311 9.867 -12.942 1.00 89.88 111 ALA A CA 1
ATOM 853 C C . ALA A 1 111 ? -11.505 9.666 -14.242 1.00 89.88 111 ALA A C 1
ATOM 855 O O . ALA A 1 111 ? -12.086 9.502 -15.311 1.00 89.88 111 ALA A O 1
ATOM 856 N N . ASN A 1 112 ? -10.172 9.625 -14.154 1.00 88.31 112 ASN A N 1
ATOM 857 C CA . ASN A 1 112 ? -9.273 9.309 -15.270 1.00 88.31 112 ASN A CA 1
ATOM 858 C C . ASN A 1 112 ? -9.173 7.795 -15.567 1.00 88.31 112 ASN A C 1
ATOM 860 O O . ASN A 1 112 ? -8.333 7.389 -16.362 1.00 88.31 112 ASN A O 1
ATOM 864 N N . ASN A 1 113 ? -10.019 6.966 -14.943 1.00 89.81 113 ASN A N 1
ATOM 865 C CA . ASN A 1 113 ? -10.036 5.504 -15.029 1.00 89.81 113 ASN A CA 1
ATOM 866 C C . ASN A 1 113 ? -8.795 4.790 -14.460 1.00 89.81 113 ASN A C 1
ATOM 868 O O . ASN A 1 113 ? -8.695 3.571 -14.606 1.00 89.81 113 ASN A O 1
ATOM 872 N N . CYS A 1 114 ? -7.899 5.501 -13.774 1.00 92.38 114 CYS A N 1
ATOM 873 C CA . CYS A 1 114 ? -6.771 4.904 -13.067 1.00 92.38 114 CYS A CA 1
ATOM 874 C C . CYS A 1 114 ? -7.165 4.496 -11.642 1.00 92.38 114 CYS A C 1
ATOM 876 O O . CYS A 1 114 ? -8.041 5.105 -11.026 1.00 92.38 114 CYS A O 1
ATOM 878 N N . TYR A 1 115 ? -6.488 3.487 -11.093 1.00 95.06 115 TYR A N 1
ATOM 879 C CA . TYR A 1 115 ? -6.651 3.085 -9.694 1.00 95.06 115 TYR A CA 1
ATOM 880 C C . TYR A 1 115 ? -5.514 3.658 -8.872 1.00 95.06 115 TYR A C 1
ATOM 882 O O . TYR A 1 115 ? -4.346 3.395 -9.157 1.00 95.06 115 TYR A O 1
ATOM 890 N N . HIS A 1 116 ? -5.862 4.452 -7.867 1.00 93.56 116 HIS A N 1
ATOM 891 C CA . HIS A 1 116 ? -4.886 5.088 -6.998 1.00 93.56 116 HIS A CA 1
ATOM 892 C C . HIS A 1 116 ? -4.940 4.401 -5.643 1.00 93.56 116 HIS A C 1
ATOM 894 O O . HIS A 1 116 ? -6.030 4.113 -5.147 1.00 93.56 116 HIS A O 1
ATOM 900 N N . TRP A 1 117 ? -3.781 4.141 -5.050 1.00 94.00 117 TRP A N 1
ATOM 901 C CA . TRP A 1 117 ? -3.690 3.670 -3.678 1.00 94.00 117 TRP A CA 1
ATOM 902 C C . TRP A 1 117 ? -4.371 4.666 -2.745 1.00 94.00 117 TRP A C 1
ATOM 904 O O . TRP A 1 117 ? -4.139 5.875 -2.824 1.00 94.00 117 TRP A O 1
ATOM 914 N N . ILE A 1 118 ? -5.212 4.135 -1.868 1.00 90.06 118 ILE A N 1
ATOM 915 C CA . ILE A 1 118 ? -5.787 4.885 -0.765 1.00 90.06 118 ILE A CA 1
ATOM 916 C C . ILE A 1 118 ? -5.099 4.422 0.507 1.00 90.06 118 ILE A C 1
ATOM 918 O O . ILE A 1 118 ? -4.931 3.227 0.755 1.00 90.06 118 ILE A O 1
ATOM 922 N N . SER A 1 119 ? -4.683 5.387 1.321 1.00 80.50 119 SER A N 1
ATOM 923 C CA . SER A 1 119 ? -4.266 5.066 2.674 1.00 80.50 119 SER A CA 1
ATOM 924 C C . SER A 1 119 ? -5.468 4.472 3.393 1.00 80.50 119 SER A C 1
ATOM 926 O O . SER A 1 119 ? -6.549 5.061 3.373 1.00 80.50 119 SER A O 1
ATOM 928 N N . ASN A 1 120 ? -5.277 3.358 4.096 1.00 63.38 120 ASN A N 1
ATOM 929 C CA . ASN A 1 120 ? -6.312 2.749 4.940 1.00 63.38 120 ASN A CA 1
ATOM 930 C C . ASN A 1 120 ? -6.734 3.661 6.127 1.00 63.38 120 ASN A C 1
ATOM 932 O O . ASN A 1 120 ? -7.408 3.209 7.046 1.00 63.38 120 ASN A O 1
ATOM 936 N N . ASN A 1 121 ? -6.325 4.937 6.123 1.00 52.22 121 ASN A N 1
ATOM 937 C CA . ASN A 1 121 ? -6.652 5.964 7.106 1.00 52.22 121 ASN A CA 1
ATOM 938 C C . ASN A 1 121 ? -7.888 6.816 6.764 1.00 52.22 121 ASN A C 1
ATOM 940 O O . ASN A 1 121 ? -8.207 7.720 7.533 1.00 52.22 121 ASN A O 1
ATOM 944 N N . SER A 1 122 ? -8.614 6.552 5.676 1.00 47.03 122 SER A N 1
ATOM 945 C CA . SER A 1 122 ? -9.889 7.231 5.413 1.00 47.03 122 SER A CA 1
ATOM 946 C C . SER A 1 122 ? -10.914 6.262 4.831 1.00 47.03 122 SER A C 1
ATOM 948 O O . SER A 1 122 ? -10.679 5.695 3.769 1.00 47.03 122 SER A O 1
ATOM 950 N N . ASP A 1 123 ? -12.026 6.118 5.560 1.00 40.81 123 ASP A N 1
ATOM 951 C CA . ASP A 1 123 ? -13.263 5.360 5.279 1.00 40.81 123 ASP A CA 1
ATOM 952 C C . ASP A 1 123 ? -13.419 3.955 5.887 1.00 40.81 123 ASP A C 1
ATOM 954 O O . ASP A 1 123 ? -14.302 3.192 5.498 1.00 40.81 123 ASP A O 1
ATOM 958 N N . MET A 1 124 ? -12.682 3.646 6.955 1.00 34.16 124 MET A N 1
ATOM 959 C CA . MET A 1 124 ? -13.043 2.557 7.869 1.00 34.16 124 MET A CA 1
ATOM 960 C C . MET A 1 124 ? -13.358 3.117 9.252 1.00 34.16 124 MET A C 1
ATOM 962 O O . MET A 1 124 ? -12.579 3.873 9.831 1.00 34.16 124 MET A O 1
ATOM 966 N N . CYS A 1 125 ? -14.509 2.724 9.793 1.00 31.97 125 CYS A N 1
ATOM 967 C CA . CYS A 1 125 ? -14.819 2.854 11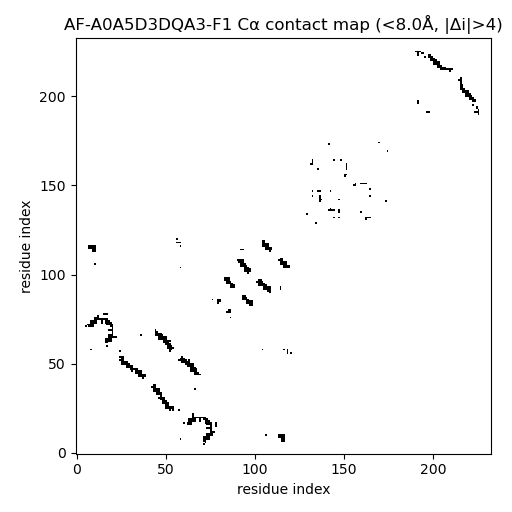.208 1.00 31.97 125 CYS A CA 1
ATOM 968 C C . CYS A 1 125 ? -13.590 2.497 12.065 1.00 31.97 125 CYS A C 1
ATOM 970 O O . CYS A 1 125 ? -12.899 1.515 11.802 1.00 31.97 125 CYS A O 1
ATOM 972 N N . HIS A 1 126 ? -13.311 3.342 13.059 1.00 31.67 126 HIS A N 1
ATOM 973 C CA . HIS A 1 126 ? -12.194 3.267 14.001 1.00 31.67 126 HIS A CA 1
ATOM 974 C C . HIS A 1 126 ? -11.716 1.827 14.285 1.00 31.67 126 HIS A C 1
ATOM 976 O O . HIS A 1 126 ? -12.252 1.114 15.127 1.00 31.67 126 HIS A O 1
ATOM 982 N N . SER A 1 127 ? -10.661 1.403 13.602 1.00 37.25 127 SER A N 1
ATOM 983 C CA . SER A 1 127 ? -9.767 0.357 14.086 1.00 37.25 127 SER A CA 1
ATOM 984 C C . SER A 1 127 ? -8.358 0.881 13.905 1.00 37.25 127 SER A C 1
ATOM 986 O O . SER A 1 127 ? -7.593 0.472 13.037 1.00 37.25 127 SER A O 1
ATOM 988 N N . THR A 1 128 ? -8.026 1.850 14.758 1.00 37.47 128 THR A N 1
ATOM 989 C CA . THR A 1 128 ? -6.640 2.036 15.171 1.00 37.47 128 THR A CA 1
ATOM 990 C C . THR A 1 128 ? -6.112 0.669 15.614 1.00 37.47 128 THR A C 1
ATOM 992 O O . THR A 1 128 ? -6.870 -0.148 16.142 1.00 37.47 128 THR A O 1
ATOM 995 N N . LYS A 1 129 ? -4.819 0.389 15.409 1.00 51.31 129 LYS A N 1
ATOM 996 C CA . LYS A 1 129 ? -4.131 -0.672 16.160 1.00 51.31 129 LYS A CA 1
ATOM 997 C C . LYS A 1 129 ? -4.163 -0.259 17.633 1.00 51.31 129 LYS A C 1
ATOM 999 O O . LYS A 1 129 ? -3.218 0.328 18.146 1.00 51.31 129 LYS A O 1
ATOM 1004 N N . GLU A 1 130 ? -5.319 -0.436 18.256 1.00 56.22 130 GLU A N 1
ATOM 1005 C CA . GLU A 1 130 ? -5.570 -0.128 19.646 1.00 56.22 130 GLU A CA 1
ATOM 1006 C C . GLU A 1 130 ? -4.695 -1.101 20.436 1.00 56.22 130 GLU A C 1
ATOM 1008 O O . GLU A 1 130 ? -4.658 -2.299 20.127 1.00 56.22 130 GLU A O 1
ATOM 1013 N N . ASP A 1 131 ? -3.915 -0.566 21.379 1.00 71.69 131 ASP A N 1
ATOM 1014 C CA . ASP A 1 131 ? -3.095 -1.369 22.282 1.00 71.69 131 ASP A CA 1
ATOM 1015 C C . ASP A 1 131 ? -3.974 -2.513 22.801 1.00 71.69 131 ASP A C 1
ATOM 1017 O O . ASP A 1 131 ? -5.059 -2.277 23.336 1.00 71.69 131 ASP A O 1
ATOM 1021 N N . GLN A 1 132 ? -3.559 -3.761 22.574 1.00 76.44 132 GLN A N 1
ATOM 1022 C CA . GLN A 1 132 ? -4.392 -4.914 22.904 1.00 76.44 132 GLN A CA 1
ATOM 1023 C C . GLN A 1 132 ? -4.752 -4.911 24.394 1.00 76.44 132 GLN A C 1
ATOM 1025 O O . GLN A 1 132 ? -5.869 -5.279 24.750 1.00 76.44 132 GLN A O 1
ATOM 1030 N N . ALA A 1 133 ? -3.869 -4.403 25.262 1.00 79.44 133 ALA A N 1
ATOM 1031 C CA . ALA A 1 133 ? -4.165 -4.232 26.681 1.00 79.44 133 ALA A CA 1
ATOM 1032 C C . ALA A 1 133 ? -5.276 -3.196 26.922 1.00 79.44 133 ALA A C 1
ATOM 1034 O O . ALA A 1 133 ? -6.136 -3.393 27.784 1.00 79.44 133 ALA A O 1
ATOM 1035 N N . TRP A 1 134 ? -5.303 -2.122 26.132 1.00 82.88 134 TRP A N 1
ATOM 1036 C CA . TRP A 1 134 ? -6.340 -1.092 26.181 1.00 82.88 134 TRP A CA 1
ATOM 1037 C C . TRP A 1 134 ? -7.690 -1.597 25.664 1.00 82.88 134 TRP A C 1
ATOM 1039 O O . TRP A 1 134 ? -8.730 -1.363 26.285 1.00 82.88 134 TRP A O 1
ATOM 1049 N N . LEU A 1 135 ? -7.677 -2.376 24.585 1.00 83.75 135 LEU A N 1
ATOM 1050 C CA . LEU A 1 135 ? -8.883 -3.011 24.069 1.00 83.75 135 LEU A CA 1
ATOM 1051 C C . LEU A 1 135 ? -9.486 -3.973 25.101 1.00 83.75 135 LEU A C 1
ATOM 1053 O O . LEU A 1 135 ? -10.690 -3.931 25.350 1.00 83.75 135 LEU A O 1
ATOM 1057 N N . GLN A 1 136 ? -8.659 -4.806 25.742 1.00 84.56 136 GLN A N 1
ATOM 1058 C CA . GLN A 1 136 ? -9.121 -5.714 26.797 1.00 84.56 136 GLN A CA 1
ATOM 1059 C C . GLN A 1 136 ? -9.620 -4.954 28.031 1.00 84.56 136 GLN A C 1
ATOM 1061 O O . GLN A 1 136 ? -10.643 -5.327 28.603 1.00 84.56 136 GLN A O 1
ATOM 1066 N N . HIS A 1 137 ? -8.969 -3.847 28.403 1.00 86.50 137 HIS A N 1
ATOM 1067 C CA . HIS A 1 137 ? -9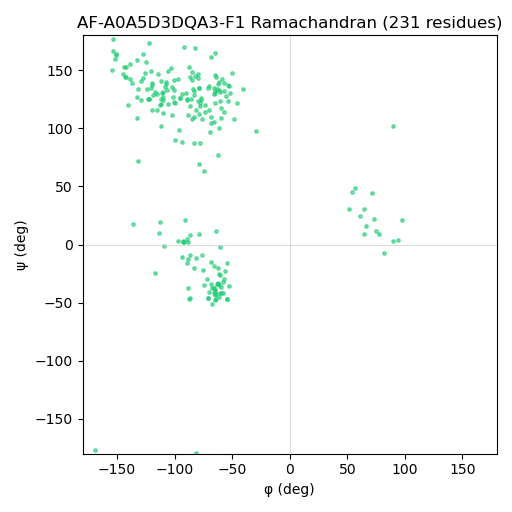.453 -2.957 29.458 1.00 86.50 137 HIS A CA 1
ATOM 1068 C C . HIS A 1 137 ? -10.885 -2.484 29.189 1.00 86.50 137 HIS A C 1
ATOM 1070 O O . HIS A 1 137 ? -11.724 -2.575 30.081 1.00 86.50 137 HIS A O 1
ATOM 1076 N N . ARG A 1 138 ? -11.189 -2.033 27.966 1.00 84.44 138 ARG A N 1
ATOM 1077 C CA . ARG A 1 138 ? -12.538 -1.573 27.595 1.00 84.44 138 ARG A CA 1
ATOM 1078 C C . ARG A 1 138 ? -13.535 -2.732 27.493 1.00 84.44 138 ARG A C 1
ATOM 1080 O O . ARG A 1 138 ? -14.619 -2.637 28.063 1.00 84.44 138 ARG A O 1
ATOM 1087 N N . LYS A 1 139 ? -13.164 -3.840 26.836 1.00 84.75 139 LYS A N 1
ATOM 1088 C CA . LYS A 1 139 ? -14.025 -5.030 26.664 1.00 84.75 139 LYS A CA 1
ATOM 1089 C C . LYS A 1 139 ? -14.450 -5.660 27.992 1.00 84.75 139 LYS A C 1
ATOM 1091 O O . LYS A 1 139 ? -15.584 -6.103 28.113 1.00 84.75 139 LYS A O 1
ATOM 1096 N N . LEU A 1 140 ? -13.565 -5.670 28.987 1.00 85.62 140 LEU A N 1
ATOM 1097 C CA . LEU A 1 140 ? -13.814 -6.254 30.310 1.00 85.62 140 LEU A CA 1
ATOM 1098 C C . LEU A 1 140 ? -14.391 -5.244 31.315 1.00 85.62 140 LEU A C 1
ATOM 1100 O O . LEU A 1 140 ? -14.265 -5.430 32.525 1.00 85.62 140 LEU A O 1
ATOM 1104 N N . GLY A 1 141 ? -14.992 -4.151 30.836 1.00 88.19 141 GLY A N 1
ATOM 1105 C CA . GLY A 1 141 ? -15.674 -3.187 31.697 1.00 88.19 141 GLY A CA 1
ATOM 1106 C C . GLY A 1 141 ? -14.720 -2.351 32.548 1.00 88.19 141 GLY A C 1
ATOM 1107 O O . GLY A 1 141 ? -14.951 -2.153 33.738 1.00 88.19 141 GLY A O 1
ATOM 1108 N N . HIS A 1 142 ? -13.637 -1.854 31.948 1.00 88.81 142 HIS A N 1
ATOM 1109 C CA . HIS A 1 142 ? -12.687 -0.939 32.585 1.00 88.81 142 HIS A CA 1
ATOM 1110 C C . HIS A 1 142 ? -11.919 -1.536 33.788 1.00 88.81 142 HIS A C 1
ATOM 1112 O O . HIS A 1 142 ? -11.486 -0.842 34.725 1.00 88.81 142 HIS A O 1
ATOM 1118 N N . ILE A 1 143 ? -11.689 -2.851 33.756 1.00 87.00 143 ILE A N 1
ATOM 1119 C CA . ILE A 1 143 ? -10.887 -3.559 34.758 1.00 87.00 143 ILE A CA 1
ATOM 1120 C C . ILE A 1 143 ? -9.419 -3.092 34.730 1.00 87.00 143 ILE A C 1
ATOM 1122 O O . ILE A 1 143 ? -8.858 -2.769 33.687 1.00 87.00 143 ILE A O 1
ATOM 1126 N N . THR A 1 144 ? -8.762 -3.016 35.886 1.00 86.06 144 THR A N 1
ATOM 1127 C CA . THR A 1 144 ? -7.376 -2.525 35.982 1.00 86.06 144 THR A CA 1
ATOM 1128 C C . THR A 1 144 ? -6.411 -3.406 35.177 1.00 86.06 144 THR A C 1
ATOM 1130 O O . THR A 1 144 ? -6.488 -4.627 35.270 1.00 86.06 144 THR A O 1
ATOM 1133 N N . LEU A 1 145 ? -5.430 -2.809 34.484 1.00 85.19 145 LEU A N 1
ATOM 1134 C CA . LEU A 1 145 ? -4.415 -3.548 33.707 1.00 85.19 145 LEU A CA 1
ATOM 1135 C C . LEU A 1 145 ? -3.686 -4.628 34.525 1.00 85.19 145 LEU A C 1
ATOM 1137 O O . LEU A 1 145 ? -3.421 -5.710 34.023 1.00 85.19 145 LEU A O 1
ATOM 1141 N N . ARG A 1 146 ? -3.437 -4.380 35.819 1.00 85.56 146 ARG A N 1
ATOM 1142 C CA . ARG A 1 146 ? -2.862 -5.379 36.743 1.00 85.56 146 ARG A CA 1
ATOM 1143 C C . ARG A 1 146 ? -3.742 -6.619 36.915 1.00 85.56 146 ARG A C 1
ATOM 1145 O O . ARG A 1 146 ? -3.225 -7.706 37.138 1.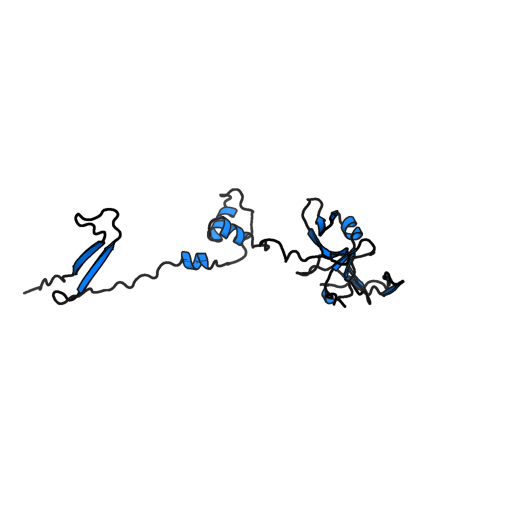00 85.56 146 ARG A O 1
ATOM 1152 N N . SER A 1 147 ? -5.060 -6.452 36.884 1.00 86.38 147 SER A N 1
ATOM 1153 C CA . SER A 1 147 ? -5.996 -7.571 36.985 1.00 86.38 147 SER A CA 1
ATOM 1154 C C . SER A 1 147 ? -6.038 -8.363 35.681 1.00 86.38 147 SER A C 1
ATOM 1156 O O . SER A 1 147 ? -6.141 -9.580 35.740 1.00 86.38 147 SER A O 1
ATOM 1158 N N . ILE A 1 148 ? -5.892 -7.692 34.533 1.00 87.56 148 ILE A N 1
ATOM 1159 C CA . ILE A 1 148 ? -5.751 -8.344 33.221 1.00 87.56 148 ILE A CA 1
ATOM 1160 C C . ILE A 1 148 ? -4.449 -9.153 33.177 1.00 87.56 148 ILE A C 1
ATOM 1162 O O . ILE A 1 148 ? -4.493 -10.332 32.854 1.00 87.5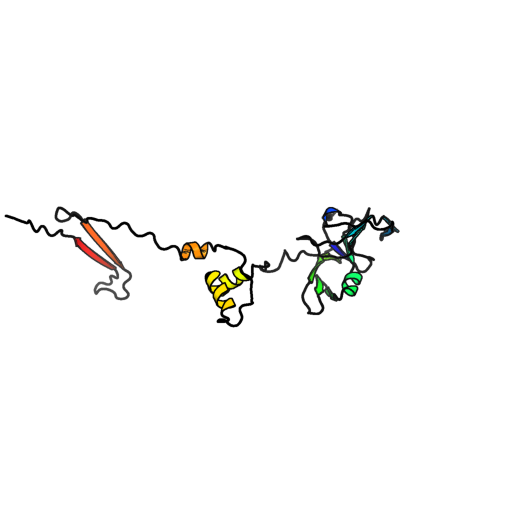6 148 ILE A O 1
ATOM 1166 N N . ASP A 1 149 ? -3.322 -8.569 33.603 1.00 87.56 149 ASP A N 1
ATOM 1167 C CA . ASP A 1 149 ? -2.025 -9.260 33.711 1.00 87.56 149 ASP A CA 1
ATOM 1168 C C . ASP A 1 149 ? -2.124 -10.529 34.572 1.00 87.56 149 ASP A C 1
ATOM 1170 O O . ASP A 1 149 ? -1.690 -11.605 34.172 1.00 87.56 149 ASP A O 1
ATOM 1174 N N . LYS A 1 150 ? -2.763 -10.427 35.745 1.00 87.56 150 LYS A N 1
ATOM 1175 C CA . LYS A 1 150 ? -3.002 -11.583 36.620 1.00 87.56 150 LYS A CA 1
ATOM 1176 C C . LYS A 1 150 ? -3.928 -12.620 35.989 1.00 87.56 150 LYS A C 1
ATOM 1178 O O . LYS A 1 150 ? -3.681 -13.807 36.157 1.00 87.56 150 LYS A O 1
ATOM 1183 N N . ALA A 1 151 ? -4.984 -12.192 35.299 1.00 86.81 151 ALA A N 1
ATOM 1184 C CA . ALA A 1 151 ? -5.922 -13.098 34.642 1.00 86.81 151 ALA A CA 1
ATOM 1185 C C . ALA A 1 151 ? -5.247 -13.892 33.515 1.00 86.81 151 ALA A C 1
ATOM 1187 O O . ALA A 1 151 ? -5.502 -15.086 33.395 1.00 86.81 151 ALA A O 1
ATOM 1188 N N . ILE A 1 152 ? -4.355 -13.246 32.754 1.00 87.25 152 ILE A N 1
ATOM 1189 C CA . ILE A 1 152 ? -3.543 -13.885 31.711 1.00 87.25 152 ILE A CA 1
ATOM 1190 C C . ILE A 1 152 ? -2.539 -14.855 32.341 1.00 87.25 152 ILE A C 1
ATOM 1192 O O . ILE A 1 152 ? -2.505 -16.019 31.964 1.00 87.25 152 ILE A O 1
ATOM 1196 N N . LYS A 1 153 ? -1.763 -14.409 33.340 1.00 86.88 153 LYS A N 1
ATOM 1197 C CA . LYS A 1 153 ? -0.731 -15.233 34.000 1.00 86.88 153 LYS A CA 1
ATOM 1198 C C . LYS A 1 153 ? -1.279 -16.468 34.708 1.00 86.88 153 LYS A C 1
ATOM 1200 O O . LYS A 1 153 ? -0.585 -17.472 34.786 1.00 86.88 153 LYS A O 1
ATOM 1205 N N . ASN A 1 154 ? -2.488 -16.372 35.251 1.00 87.50 154 ASN A N 1
ATOM 1206 C CA . ASN A 1 154 ? -3.126 -17.460 35.988 1.00 87.50 154 ASN A CA 1
ATOM 1207 C C . ASN A 1 154 ? -4.103 -18.275 35.119 1.00 87.50 154 ASN A C 1
ATOM 1209 O O . ASN A 1 154 ? -4.794 -19.130 35.664 1.00 87.50 154 ASN A O 1
ATOM 1213 N N . GLU A 1 155 ? -4.219 -17.971 33.820 1.00 82.06 155 GLU A N 1
ATOM 1214 C CA . GLU A 1 155 ? -5.094 -18.664 32.856 1.00 82.06 155 GLU A CA 1
ATOM 1215 C C . GLU A 1 155 ? -6.566 -18.806 33.309 1.00 82.06 155 GLU A C 1
ATOM 1217 O O . GLU A 1 155 ? -7.269 -19.748 32.955 1.00 82.06 155 GLU A O 1
ATOM 1222 N N . VAL A 1 156 ? -7.070 -17.848 34.096 1.00 85.38 156 VAL A N 1
ATOM 1223 C CA . VAL A 1 156 ? -8.401 -17.944 34.742 1.00 85.38 156 VAL A CA 1
ATOM 1224 C C . VAL A 1 156 ? -9.541 -17.567 33.786 1.00 85.38 156 VAL A C 1
ATOM 1226 O O . VAL A 1 156 ? -10.713 -17.772 34.097 1.00 85.38 156 VAL A O 1
ATOM 1229 N N . VAL A 1 157 ? -9.230 -16.987 32.622 1.00 79.69 157 VAL A N 1
ATOM 1230 C CA . VAL A 1 157 ? -10.225 -16.482 31.666 1.00 79.69 157 VAL A CA 1
ATOM 1231 C C . VAL A 1 157 ? -9.941 -17.016 30.266 1.00 79.69 157 VAL A C 1
ATOM 1233 O O . VAL A 1 157 ? -8.868 -16.800 29.709 1.00 79.69 157 VAL A O 1
ATOM 1236 N N . VAL A 1 158 ? -10.941 -17.665 29.672 1.00 78.69 158 VAL A N 1
ATOM 1237 C CA . VAL A 1 158 ? -10.889 -18.165 28.293 1.00 78.69 158 VAL A CA 1
ATOM 1238 C C . VAL A 1 158 ? -11.133 -17.013 27.312 1.00 78.69 158 VAL A C 1
ATOM 1240 O O . VAL A 1 158 ? -12.060 -16.225 27.490 1.00 78.69 158 VAL A O 1
ATOM 1243 N N . GLY A 1 159 ? -10.321 -16.925 26.255 1.00 75.75 159 GLY A N 1
ATOM 1244 C CA . GLY A 1 159 ? -10.530 -15.984 25.145 1.00 75.75 159 GLY A CA 1
ATOM 1245 C C . GLY A 1 159 ? -9.798 -14.640 25.251 1.00 75.75 159 GLY A C 1
ATOM 1246 O O . GLY A 1 159 ? -9.956 -13.801 24.363 1.00 75.75 159 GLY A O 1
ATOM 1247 N N . ILE A 1 160 ? -8.971 -14.428 26.282 1.00 80.44 160 ILE A N 1
ATOM 1248 C CA . ILE A 1 160 ? -8.049 -13.283 26.334 1.00 80.44 160 ILE A CA 1
ATOM 1249 C C . ILE A 1 160 ? -6.722 -13.693 25.668 1.00 80.44 160 ILE A C 1
ATOM 1251 O O . ILE A 1 160 ? -6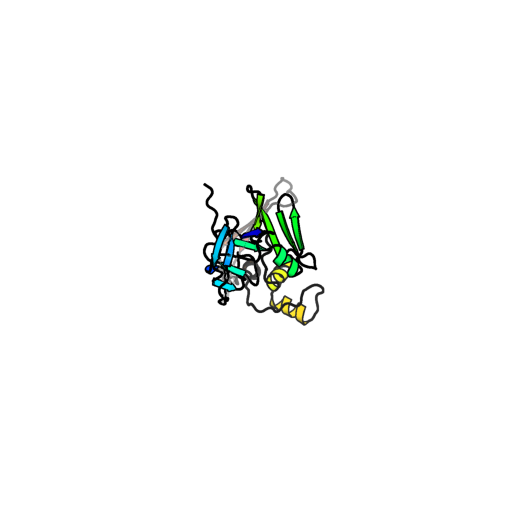.127 -14.685 26.088 1.00 80.44 160 ILE A O 1
ATOM 1255 N N . PRO A 1 161 ? -6.234 -12.969 24.642 1.00 77.88 161 PRO A N 1
ATOM 1256 C CA . PRO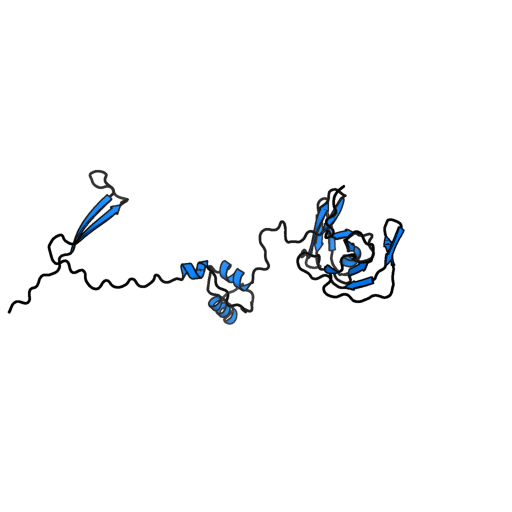 A 1 161 ? -4.943 -13.264 24.027 1.00 77.88 161 PRO A CA 1
ATOM 1257 C C . PRO A 1 161 ? -3.803 -13.026 25.025 1.00 77.88 161 PRO A C 1
ATOM 1259 O O . PRO A 1 161 ? -3.868 -12.097 25.828 1.00 77.88 161 PRO A O 1
ATOM 1262 N N . ASN A 1 162 ? -2.742 -13.833 24.955 1.00 78.81 162 ASN A N 1
ATOM 1263 C CA . ASN A 1 162 ? -1.548 -13.622 25.771 1.00 78.81 162 ASN A CA 1
ATOM 1264 C C . ASN A 1 162 ? -0.835 -12.342 25.301 1.00 78.81 162 ASN A C 1
ATOM 1266 O O . ASN A 1 162 ? -0.238 -12.312 24.224 1.00 78.81 162 ASN A O 1
ATOM 1270 N N . ILE A 1 163 ? -0.977 -11.267 26.077 1.00 81.25 163 ILE A N 1
ATOM 1271 C CA . ILE A 1 163 ? -0.489 -9.927 25.746 1.00 81.25 163 ILE A CA 1
ATOM 1272 C C . ILE A 1 163 ? 0.491 -9.437 26.808 1.00 81.25 163 ILE A C 1
ATOM 1274 O O . ILE A 1 163 ? 0.231 -9.529 28.006 1.00 81.25 163 ILE A O 1
ATOM 1278 N N . ASP A 1 164 ? 1.611 -8.878 26.356 1.00 74.25 164 ASP A N 1
ATOM 1279 C CA . ASP A 1 164 ? 2.644 -8.321 27.229 1.00 74.25 164 ASP A CA 1
ATOM 1280 C C . ASP A 1 164 ? 2.301 -6.868 27.601 1.00 74.25 164 ASP A C 1
ATOM 1282 O O . ASP A 1 164 ? 2.343 -5.958 26.765 1.00 74.25 164 ASP A O 1
ATOM 1286 N N . ILE A 1 165 ? 1.911 -6.642 28.857 1.00 75.31 165 ILE A N 1
ATOM 1287 C CA . ILE A 1 165 ? 1.446 -5.339 29.349 1.00 75.31 165 ILE A CA 1
ATOM 1288 C C . ILE A 1 165 ? 2.658 -4.470 29.721 1.00 75.31 165 ILE A C 1
ATOM 1290 O O . ILE A 1 165 ? 3.089 -4.425 30.873 1.00 75.31 165 ILE A O 1
ATOM 1294 N N . LYS A 1 166 ? 3.206 -3.744 28.737 1.00 63.56 166 LYS A N 1
ATOM 1295 C CA . LYS A 1 166 ? 4.430 -2.930 28.905 1.00 63.56 166 LYS A CA 1
ATOM 1296 C C . LYS A 1 166 ? 4.216 -1.504 29.430 1.00 63.56 166 LYS A C 1
ATOM 1298 O O . LYS A 1 166 ? 5.197 -0.833 29.748 1.00 63.56 166 LYS A O 1
ATOM 1303 N N . SER A 1 167 ? 2.981 -1.004 29.537 1.00 59.22 167 SER A N 1
ATOM 1304 C CA . SER A 1 167 ? 2.725 0.418 29.819 1.00 59.22 167 SER A CA 1
ATOM 1305 C C . SER A 1 167 ? 1.948 0.675 31.120 1.00 59.22 167 SER A C 1
ATOM 1307 O O . SER A 1 167 ? 0.966 0.009 31.453 1.00 59.22 167 SER A O 1
ATOM 1309 N N . LYS A 1 168 ? 2.367 1.711 31.864 1.00 62.09 168 LYS A N 1
ATOM 1310 C CA . LYS A 1 168 ? 1.551 2.362 32.905 1.00 62.09 168 LYS A CA 1
ATOM 1311 C C . LYS A 1 168 ? 0.557 3.310 32.227 1.00 62.09 168 LYS A C 1
ATOM 1313 O O . LYS A 1 168 ? 0.701 4.525 32.314 1.00 62.09 168 LYS A O 1
ATOM 1318 N N . PHE A 1 169 ? -0.424 2.767 31.518 1.00 68.69 169 PHE A N 1
ATOM 1319 C CA . PHE A 1 169 ? -1.499 3.582 30.960 1.00 68.69 169 PHE A CA 1
ATOM 1320 C C . PHE A 1 169 ? -2.548 3.920 32.035 1.00 68.69 169 PHE A C 1
ATOM 1322 O O . PHE A 1 169 ? -2.858 3.098 32.903 1.00 68.69 169 PHE A O 1
ATOM 1329 N N . LEU A 1 170 ? -3.099 5.137 31.981 1.00 72.94 170 LEU A N 1
ATOM 1330 C CA . LEU A 1 170 ? -4.105 5.652 32.911 1.00 72.94 170 LEU A CA 1
ATOM 1331 C C . LEU A 1 170 ? -5.395 6.003 32.158 1.00 72.94 170 LEU A C 1
ATOM 1333 O O . LEU A 1 170 ? -5.421 6.922 31.348 1.00 72.94 170 LEU A O 1
ATOM 1337 N N . CYS A 1 171 ? -6.484 5.294 32.459 1.00 84.25 171 CYS A N 1
ATOM 1338 C CA . CYS A 1 171 ? -7.816 5.633 31.959 1.00 84.25 171 CYS A CA 1
ATOM 1339 C C . CYS A 1 171 ? -8.407 6.799 32.766 1.00 84.25 171 CYS A C 1
ATOM 1341 O O . CYS A 1 171 ? -8.624 6.656 33.972 1.00 84.25 171 CYS A O 1
ATOM 1343 N N . GLY A 1 172 ? -8.705 7.922 32.105 1.00 82.25 172 GLY A N 1
ATOM 1344 C CA . GLY A 1 172 ? -9.339 9.091 32.731 1.00 82.25 172 GLY A CA 1
ATOM 1345 C C . GLY A 1 172 ? -10.698 8.777 33.371 1.00 82.25 172 GLY A C 1
ATOM 1346 O O . GLY A 1 172 ? -10.948 9.176 34.510 1.00 82.25 172 GLY A O 1
ATOM 1347 N N . ASP A 1 173 ? -11.531 7.979 32.699 1.00 83.31 173 ASP A N 1
ATOM 1348 C CA . ASP A 1 173 ? -12.852 7.580 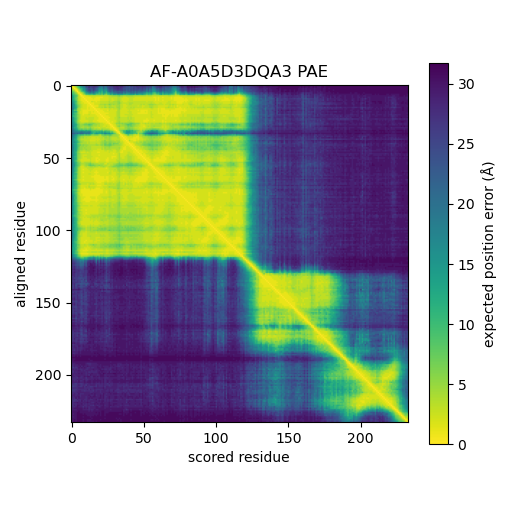33.208 1.00 83.31 173 ASP A CA 1
ATOM 1349 C C . ASP A 1 173 ? -12.728 6.711 34.463 1.00 83.31 173 ASP A C 1
ATOM 1351 O O . ASP A 1 173 ? -13.415 6.931 35.459 1.00 83.31 173 ASP A O 1
ATOM 1355 N N . CYS A 1 174 ? -11.776 5.772 34.471 1.00 85.38 174 CYS A N 1
ATOM 1356 C CA . CYS A 1 174 ? -11.466 4.969 35.652 1.00 85.38 174 CYS A CA 1
ATOM 1357 C C . CYS A 1 174 ? -10.937 5.809 36.801 1.00 85.38 174 CYS A C 1
ATOM 1359 O O . CYS A 1 174 ? -11.297 5.551 37.943 1.00 85.38 174 CYS A O 1
ATOM 1361 N N . LEU A 1 175 ? -10.046 6.762 36.524 1.00 82.19 175 LEU A N 1
ATOM 1362 C CA . LEU A 1 175 ? -9.502 7.646 37.551 1.00 82.19 175 LEU A CA 1
ATOM 1363 C C . LEU A 1 175 ? -10.616 8.455 38.208 1.00 82.19 175 LEU A C 1
ATOM 1365 O O . LEU A 1 175 ? -10.636 8.585 39.427 1.00 82.19 175 LEU A O 1
ATOM 1369 N N . THR A 1 176 ? -11.557 8.944 37.406 1.00 81.12 176 THR A N 1
ATOM 1370 C CA . THR A 1 176 ? -12.699 9.723 37.884 1.00 81.12 176 THR A CA 1
ATOM 1371 C C . THR A 1 176 ? -13.687 8.844 38.650 1.00 81.12 176 THR A C 1
ATOM 1373 O O . THR A 1 176 ? -14.075 9.194 39.760 1.00 81.12 176 THR A O 1
ATOM 1376 N N . GLY A 1 177 ? -14.036 7.669 38.117 1.00 78.81 177 GLY A N 1
ATOM 1377 C CA . GLY A 1 177 ? -14.983 6.741 38.742 1.00 78.81 177 GLY A CA 1
ATOM 1378 C C . GLY A 1 177 ? -14.446 6.027 39.986 1.00 78.81 177 GLY A C 1
ATOM 1379 O O . GLY A 1 177 ? -15.211 5.716 40.893 1.00 78.81 177 GLY A O 1
ATOM 1380 N N . LYS A 1 178 ? -13.130 5.788 40.068 1.00 80.31 178 LYS A N 1
ATOM 1381 C CA . LYS A 1 178 ? -12.466 5.168 41.233 1.00 80.31 178 LYS A CA 1
ATOM 1382 C C . LYS A 1 178 ? -11.948 6.195 42.239 1.00 80.31 178 LYS A C 1
ATOM 1384 O O . LYS A 1 178 ? -11.333 5.810 43.233 1.00 80.31 178 LYS A O 1
ATOM 1389 N N . LYS A 1 179 ? -12.171 7.493 42.007 1.00 77.81 179 LYS A N 1
ATOM 1390 C CA . LYS A 1 179 ? -11.821 8.530 42.975 1.00 77.81 179 LYS A CA 1
ATOM 1391 C C . LYS A 1 179 ? -12.735 8.392 44.185 1.00 77.81 179 LYS A C 1
ATOM 1393 O O . LYS A 1 179 ? -13.922 8.702 44.124 1.00 77.81 179 LYS A O 1
ATOM 1398 N N . THR A 1 180 ? -12.175 7.958 45.305 1.00 75.31 180 THR A N 1
ATOM 1399 C CA . THR A 1 180 ? -12.893 7.966 46.576 1.00 75.31 180 THR A CA 1
ATOM 1400 C C . THR A 1 180 ? -13.276 9.407 46.906 1.00 75.31 180 THR A C 1
ATOM 1402 O O . THR A 1 180 ? -12.439 10.313 46.815 1.00 75.31 180 THR A O 1
ATOM 1405 N N . LYS A 1 181 ? -14.545 9.640 47.266 1.00 76.00 181 LYS A N 1
ATOM 1406 C CA . LYS A 1 181 ? -14.999 10.947 47.757 1.00 76.00 181 LYS A CA 1
ATOM 1407 C C . LYS A 1 181 ? -14.068 11.359 48.898 1.00 76.00 181 LYS A C 1
ATOM 1409 O O . LYS A 1 181 ? -13.796 10.546 49.782 1.00 76.00 181 LYS A O 1
ATOM 1414 N N . ALA A 1 182 ? -13.542 12.583 48.846 1.00 75.56 182 ALA A N 1
ATOM 1415 C CA . ALA A 1 182 ? -12.685 13.081 49.914 1.00 75.56 182 ALA A CA 1
ATOM 1416 C C . ALA A 1 182 ? -13.425 12.921 51.252 1.00 75.56 182 ALA A C 1
ATOM 1418 O O . ALA A 1 182 ? -14.634 13.188 51.291 1.00 75.56 182 ALA A O 1
ATOM 1419 N N . PRO A 1 183 ? -12.746 12.464 52.321 1.00 75.00 183 PRO A N 1
ATOM 1420 C CA . PRO A 1 183 ? -13.382 12.349 53.620 1.00 75.00 183 PRO A CA 1
ATOM 1421 C C . PRO A 1 183 ? -13.959 13.715 53.981 1.00 75.00 183 PRO A C 1
ATOM 1423 O O . PRO A 1 183 ? -13.276 14.740 53.893 1.00 75.00 183 PRO A O 1
ATOM 1426 N N . HIS A 1 184 ? -15.244 13.739 54.326 1.00 76.06 184 HIS A N 1
ATOM 1427 C CA . HIS A 1 184 ? -15.842 14.965 54.817 1.00 76.06 184 HIS A CA 1
ATOM 1428 C C . HIS A 1 184 ? -15.154 15.292 56.143 1.00 76.06 184 HIS A C 1
ATOM 1430 O O . HIS A 1 184 ? -14.996 14.404 56.983 1.00 76.06 184 HIS A O 1
ATOM 1436 N N . LYS A 1 185 ? -14.690 16.537 56.315 1.00 75.56 185 LYS A N 1
ATOM 1437 C CA . LYS A 1 185 ? -14.201 16.983 57.621 1.00 75.56 185 LYS A CA 1
ATOM 1438 C C . LYS A 1 185 ? -15.317 16.703 58.621 1.00 75.56 185 LYS A C 1
ATOM 1440 O O . LYS A 1 185 ? -16.437 17.161 58.407 1.00 75.56 185 LYS A O 1
ATOM 1445 N N . SER A 1 186 ? -15.026 15.936 59.668 1.00 68.56 186 SER A N 1
ATOM 1446 C CA . SER A 1 186 ? -15.965 15.830 60.773 1.00 68.56 186 SER A CA 1
ATOM 1447 C C . SER A 1 186 ? -16.153 17.235 61.330 1.00 68.56 186 SER A C 1
ATOM 1449 O O . SER A 1 186 ? -15.196 17.877 61.767 1.00 68.56 186 SER A O 1
ATOM 1451 N N . LEU A 1 187 ? -17.380 17.742 61.252 1.00 65.12 187 LEU A N 1
ATOM 1452 C CA . LEU A 1 187 ? -17.765 18.897 62.042 1.00 65.12 187 LEU A CA 1
ATOM 1453 C C . LEU A 1 187 ? -17.722 18.426 63.496 1.00 65.12 187 LEU A C 1
ATOM 1455 O O . LEU A 1 187 ? -18.548 17.622 63.923 1.00 65.12 187 LEU A O 1
ATOM 1459 N N . LYS A 1 188 ? -16.690 18.846 64.229 1.00 62.31 188 LYS A N 1
ATOM 1460 C C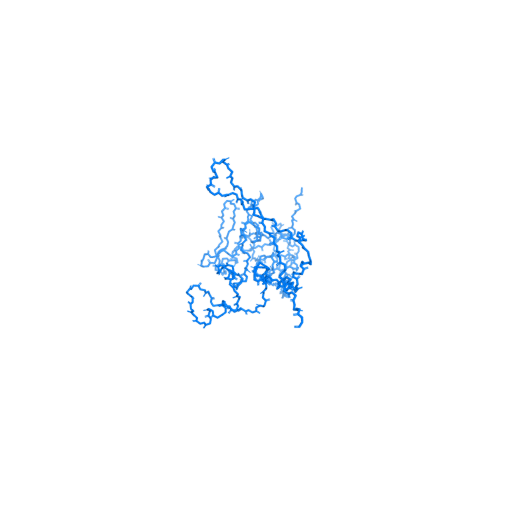A . LYS A 1 188 ? -16.734 18.830 65.686 1.00 62.31 188 LYS A CA 1
ATOM 1461 C C . LYS A 1 188 ? -17.577 20.040 66.073 1.00 62.31 188 LYS A C 1
ATOM 1463 O O . LYS A 1 188 ? -17.209 21.142 65.690 1.00 62.31 188 LYS A O 1
ATOM 1468 N N . GLU A 1 189 ? -18.666 19.783 66.792 1.00 60.34 189 GLU A N 1
ATOM 1469 C CA . GLU A 1 189 ? -19.627 20.745 67.361 1.00 60.34 189 GLU A CA 1
ATOM 1470 C C . GLU A 1 189 ? -20.815 21.121 66.456 1.00 60.34 189 GLU A C 1
ATOM 1472 O O . GLU A 1 189 ? -20.735 21.962 65.568 1.00 60.34 189 GLU A O 1
ATOM 1477 N N . CYS A 1 190 ? -21.972 20.518 66.751 1.00 55.03 190 CYS A N 1
ATOM 1478 C CA . CYS A 1 190 ? -23.241 21.243 66.722 1.00 55.03 190 CYS A CA 1
ATOM 1479 C C . CYS A 1 190 ? -23.481 21.737 68.152 1.00 55.03 190 CYS A C 1
ATOM 1481 O O . CYS A 1 190 ? -24.055 21.012 68.957 1.00 55.03 190 CYS A O 1
ATOM 1483 N N . SER A 1 191 ? -22.979 22.921 68.494 1.00 59.75 191 SER A N 1
ATOM 1484 C CA . SER A 1 191 ? -23.338 23.602 69.737 1.00 59.75 191 SER A CA 1
ATOM 1485 C C . SER A 1 191 ? -24.394 24.653 69.411 1.00 59.75 191 SER A C 1
ATOM 1487 O O . SER A 1 191 ? -24.088 25.785 69.056 1.00 59.75 191 SER A O 1
ATOM 1489 N N . THR A 1 192 ? -25.666 24.263 69.478 1.00 62.97 192 THR A N 1
ATOM 1490 C CA . THR A 1 192 ? -26.739 25.255 69.609 1.00 62.97 192 THR A CA 1
ATOM 1491 C C . THR A 1 192 ? -26.798 25.675 71.076 1.00 62.97 192 THR A C 1
ATOM 1493 O O . THR A 1 192 ? -26.929 24.814 71.947 1.00 62.97 192 THR A O 1
ATOM 1496 N N . ASN A 1 193 ? -26.666 26.963 71.369 1.00 65.25 193 ASN A N 1
ATOM 1497 C CA . ASN A 1 193 ? -26.667 27.532 72.719 1.00 65.25 193 ASN A CA 1
ATOM 1498 C C . ASN A 1 193 ? -28.058 27.999 73.172 1.00 65.25 193 ASN A C 1
ATOM 1500 O O . ASN A 1 193 ? -28.255 28.293 74.351 1.00 65.25 193 ASN A O 1
ATOM 1504 N N . SER A 1 194 ? -29.035 28.056 72.265 1.00 70.19 194 SER A N 1
ATOM 1505 C CA . SER A 1 194 ? -30.408 28.438 72.582 1.00 70.19 194 SER A CA 1
ATOM 1506 C C . SER A 1 194 ? -31.441 27.784 71.659 1.00 70.19 194 SER A C 1
ATOM 1508 O O . SER A 1 194 ? -31.131 27.215 70.608 1.00 70.19 194 SER A O 1
ATOM 1510 N N . VAL A 1 195 ? -32.701 27.816 72.100 1.00 75.00 195 VAL A N 1
ATOM 1511 C CA . VAL A 1 195 ? -33.842 27.227 71.387 1.00 75.00 195 VAL A CA 1
ATOM 1512 C C . VAL A 1 195 ? -34.068 27.976 70.069 1.00 75.00 195 VAL A C 1
ATOM 1514 O O . VAL A 1 195 ? -34.095 29.201 70.070 1.00 75.00 195 VAL A O 1
ATOM 1517 N N . LEU A 1 196 ? -34.287 27.238 68.969 1.00 71.75 196 LEU A N 1
ATOM 1518 C CA . LEU A 1 196 ? -34.482 27.740 67.589 1.00 71.75 196 LEU A CA 1
ATOM 1519 C C . LEU A 1 196 ? -33.226 28.245 66.849 1.00 71.75 196 LEU A C 1
ATOM 1521 O O . LEU A 1 196 ? -33.367 28.796 65.760 1.00 71.75 196 LEU A O 1
ATOM 1525 N N . GLU A 1 197 ? -32.008 28.017 67.347 1.00 74.38 197 GLU A N 1
ATOM 1526 C CA . GLU A 1 197 ? -30.791 28.437 66.622 1.00 74.38 197 GLU A CA 1
ATOM 1527 C C . GLU A 1 197 ? -30.531 27.662 65.328 1.00 74.38 197 GLU A C 1
ATOM 1529 O O . GLU A 1 197 ? -30.020 28.224 64.358 1.00 74.38 197 GLU A O 1
ATOM 1534 N N . LEU A 1 198 ? -30.884 26.376 65.299 1.00 75.00 198 LEU A N 1
ATOM 1535 C CA . LEU A 1 198 ? -30.709 25.535 64.124 1.00 75.00 198 LEU A CA 1
ATOM 1536 C C . LEU A 1 198 ? -31.986 24.750 63.838 1.00 75.00 198 LEU A C 1
ATOM 1538 O O . LEU A 1 198 ? -32.351 23.814 64.551 1.00 75.00 198 LEU A O 1
ATOM 1542 N N . LEU A 1 199 ? -32.652 25.141 62.756 1.00 80.75 199 LEU A N 1
ATOM 1543 C CA . LEU A 1 199 ? -33.816 24.459 62.217 1.00 80.75 199 LEU A CA 1
ATOM 1544 C C . LEU A 1 199 ? -33.406 23.709 60.955 1.00 80.75 199 LEU A C 1
ATOM 1546 O O . LEU A 1 199 ? -32.936 24.326 59.997 1.00 80.75 199 LEU A O 1
ATOM 1550 N N . HIS A 1 200 ? -33.596 22.392 60.938 1.00 81.56 200 HIS A N 1
ATOM 1551 C CA . HIS A 1 200 ? -33.386 21.613 59.728 1.00 81.56 200 HIS A CA 1
ATOM 1552 C C . HIS A 1 200 ? -34.733 21.320 59.069 1.00 81.56 200 HIS A C 1
ATOM 1554 O O . HIS A 1 200 ? -35.648 20.758 59.676 1.00 81.56 200 HIS A O 1
ATOM 1560 N N . LEU A 1 201 ? -34.836 21.748 57.816 1.00 89.69 201 LEU A N 1
ATOM 1561 C CA . LEU A 1 201 ? -35.985 21.575 56.941 1.00 89.69 201 LEU A CA 1
ATOM 1562 C C . LEU A 1 201 ? -35.570 20.620 55.830 1.00 89.69 201 LEU A C 1
ATOM 1564 O O . LEU A 1 201 ? -34.596 20.896 55.132 1.00 89.69 201 LEU A O 1
ATOM 1568 N N . ASP A 1 202 ? -36.322 19.544 55.644 1.00 90.56 202 ASP A N 1
ATOM 1569 C CA . ASP A 1 202 ? -36.156 18.668 54.488 1.00 90.56 202 ASP A CA 1
ATOM 1570 C C . ASP A 1 202 ? -37.497 18.463 53.781 1.00 90.56 202 ASP A C 1
ATOM 1572 O O . ASP A 1 202 ? -38.553 18.410 54.415 1.00 90.56 202 ASP A O 1
ATOM 1576 N N . LEU A 1 203 ? -37.468 18.380 52.453 1.00 90.62 203 LEU A N 1
ATOM 1577 C CA . LEU A 1 203 ? -38.655 18.179 51.631 1.00 90.62 203 LEU A CA 1
ATOM 1578 C C . LEU A 1 203 ? -38.589 16.796 50.993 1.00 90.62 203 LEU A C 1
ATOM 1580 O O . LEU A 1 203 ? -37.933 16.585 49.974 1.00 90.62 203 LEU A O 1
ATOM 1584 N N . MET A 1 204 ? -39.345 15.865 51.558 1.00 87.75 204 MET A N 1
ATOM 1585 C CA . MET A 1 204 ? -39.516 14.535 50.995 1.00 87.75 204 MET A CA 1
ATOM 1586 C C . MET A 1 204 ? -40.614 14.580 49.924 1.00 87.75 204 MET A C 1
ATOM 1588 O O . MET A 1 204 ? -41.704 15.099 50.172 1.00 87.75 204 MET A O 1
ATOM 1592 N N . GLY A 1 205 ? -40.345 14.076 48.715 1.00 83.75 205 GLY A N 1
ATOM 1593 C CA . GLY A 1 205 ? -41.173 14.405 47.552 1.00 83.75 205 GLY A CA 1
ATOM 1594 C C . GLY A 1 205 ? -41.257 13.373 46.436 1.00 83.75 205 GLY A C 1
ATOM 1595 O O . GLY A 1 205 ? -40.400 12.507 46.310 1.00 83.75 205 GLY A O 1
ATOM 1596 N N . LEU A 1 206 ? -42.316 13.514 45.626 1.00 80.19 206 LEU A N 1
ATOM 1597 C CA . LEU A 1 206 ? -42.806 12.546 44.630 1.00 80.19 206 LEU A CA 1
ATOM 1598 C C . LEU A 1 206 ? -43.114 11.172 45.238 1.00 80.19 206 LEU A C 1
ATOM 1600 O O . LEU A 1 206 ? -42.733 10.128 44.710 1.00 80.19 206 LEU A O 1
ATOM 1604 N N . MET A 1 207 ? -43.853 11.171 46.350 1.00 85.44 207 MET A N 1
ATOM 1605 C CA . MET A 1 207 ? -44.359 9.928 46.927 1.00 85.44 207 MET A CA 1
ATOM 1606 C C . MET A 1 207 ? -45.304 9.224 45.946 1.00 85.44 207 MET A C 1
ATOM 1608 O O . MET A 1 207 ? -46.144 9.863 45.307 1.00 85.44 207 MET A O 1
ATOM 1612 N N . GLN A 1 208 ? -45.169 7.898 45.839 1.00 87.69 208 GLN A N 1
ATOM 1613 C CA . GLN A 1 208 ? -46.046 7.074 44.998 1.00 87.69 208 GLN A CA 1
ATOM 1614 C C . GLN A 1 208 ? -47.508 7.147 45.461 1.00 87.69 208 GLN A C 1
ATOM 1616 O O . GLN A 1 208 ? -48.416 7.138 44.633 1.00 87.69 208 GLN A O 1
ATOM 1621 N N . THR A 1 209 ? -47.724 7.276 46.771 1.00 83.31 209 THR A N 1
ATOM 1622 C CA . THR A 1 209 ? -49.049 7.372 47.389 1.00 83.31 209 THR A CA 1
ATOM 1623 C C . THR A 1 209 ? -49.379 8.822 47.726 1.00 83.31 209 THR A C 1
ATOM 1625 O O . THR A 1 209 ? -48.567 9.535 48.318 1.00 83.31 209 THR A O 1
ATOM 1628 N N . GLU A 1 210 ? -50.583 9.259 47.363 1.00 87.62 210 GLU A N 1
ATOM 1629 C CA . GLU A 1 210 ? -51.094 10.586 47.704 1.00 87.62 210 GLU A CA 1
ATOM 1630 C C . GLU A 1 210 ? -51.613 10.627 49.141 1.00 87.62 210 GLU A C 1
ATOM 1632 O O . GLU A 1 210 ? -52.180 9.659 49.651 1.00 87.62 210 GLU A O 1
ATOM 1637 N N . SER A 1 211 ? -51.458 11.777 49.797 1.00 84.56 211 SER A N 1
ATOM 1638 C CA . SER A 1 211 ? -52.176 12.037 51.042 1.00 84.56 211 SER A CA 1
ATOM 1639 C C . SER A 1 211 ? -53.685 12.094 50.791 1.00 84.56 211 SER A C 1
ATOM 1641 O O . SER A 1 211 ? -54.137 12.316 49.668 1.00 84.56 211 SER A O 1
ATOM 1643 N N . LEU A 1 212 ? -54.481 12.017 51.859 1.00 85.19 212 LEU A N 1
ATOM 1644 C CA . LEU A 1 212 ? -55.946 12.149 51.795 1.00 85.19 212 LEU A CA 1
ATOM 1645 C C . LEU A 1 212 ? -56.433 13.445 51.108 1.00 85.19 212 LEU A C 1
ATOM 1647 O O . LEU A 1 212 ? -57.601 13.549 50.753 1.00 85.19 212 LEU A O 1
ATOM 1651 N N . ARG A 1 213 ? -55.554 14.444 50.930 1.00 87.81 213 ARG A N 1
ATOM 1652 C CA . ARG A 1 213 ? -55.834 15.721 50.250 1.00 87.81 213 ARG A CA 1
ATOM 1653 C C . ARG A 1 213 ? -55.075 15.883 48.920 1.00 87.81 213 ARG A C 1
ATOM 1655 O O . ARG A 1 213 ? -54.892 17.012 48.465 1.00 87.81 213 ARG A O 1
ATOM 1662 N N . GLY A 1 214 ? -54.586 14.791 48.328 1.00 88.44 214 GLY A N 1
ATOM 1663 C CA . GLY A 1 214 ? -53.943 14.778 47.007 1.00 88.44 214 GLY A CA 1
ATOM 1664 C C . GLY A 1 214 ? -52.535 15.385 46.961 1.00 88.44 214 GLY A C 1
ATOM 1665 O O . GLY A 1 214 ? -52.095 15.857 45.914 1.00 88.44 214 GLY A O 1
ATOM 1666 N N . LYS A 1 215 ? -51.816 15.460 48.091 1.00 90.50 215 LYS A N 1
ATOM 1667 C CA . LYS A 1 215 ? -50.435 15.988 48.134 1.00 90.50 215 LYS A CA 1
ATOM 1668 C C . LYS A 1 215 ? -49.422 14.838 48.084 1.00 90.50 215 LYS A C 1
ATOM 1670 O O . LYS A 1 215 ? -49.648 13.809 48.710 1.00 90.50 215 LYS A O 1
ATOM 1675 N N . LYS A 1 216 ? -48.302 15.035 47.373 1.00 91.06 216 LYS A N 1
ATOM 1676 C CA . LYS A 1 216 ? -47.208 14.046 47.179 1.00 91.06 216 LYS A CA 1
ATOM 1677 C C . LYS A 1 216 ? -45.878 14.432 47.828 1.00 91.06 216 LYS A C 1
ATOM 1679 O O . LYS A 1 216 ? -44.847 13.821 47.548 1.00 91.06 216 LYS A O 1
ATOM 1684 N N . TYR A 1 217 ? -45.902 15.481 48.640 1.00 91.50 217 TYR A N 1
ATOM 1685 C CA . TYR A 1 217 ? -44.731 16.030 49.304 1.00 91.50 217 TYR A CA 1
ATOM 1686 C C . TYR A 1 217 ? -45.023 16.172 50.793 1.00 91.50 217 TYR A C 1
ATOM 1688 O O . TYR A 1 217 ? -46.129 16.569 51.169 1.00 91.50 217 TYR A O 1
ATOM 1696 N N . ILE A 1 218 ? -44.027 15.859 51.613 1.00 88.81 218 ILE A N 1
ATOM 1697 C CA . ILE A 1 218 ? -44.038 16.015 53.063 1.00 88.81 218 ILE A CA 1
ATOM 1698 C C . ILE A 1 218 ? -42.852 16.903 53.423 1.00 88.81 218 ILE A C 1
ATOM 1700 O O . ILE A 1 218 ? -41.714 16.608 53.061 1.00 88.81 218 ILE A O 1
ATOM 1704 N N . LEU A 1 219 ? -43.126 17.995 54.133 1.00 89.81 219 LEU A N 1
ATOM 1705 C CA . LEU A 1 219 ? -42.086 18.812 54.741 1.00 89.81 219 LEU A CA 1
ATOM 1706 C C . LEU A 1 219 ? -41.763 18.224 56.117 1.00 89.81 219 LEU A C 1
ATOM 1708 O O . LEU A 1 219 ? -42.644 18.142 56.974 1.00 89.81 219 LEU A O 1
ATOM 1712 N N . LEU A 1 220 ? -40.518 17.802 56.311 1.00 88.31 220 LEU A N 1
ATOM 1713 C CA . LEU A 1 220 ? -39.995 17.325 57.582 1.00 88.31 220 LEU A CA 1
ATOM 1714 C C . LEU A 1 220 ? -39.298 18.481 58.292 1.00 88.31 220 LEU A C 1
ATOM 1716 O O . LEU A 1 220 ? -38.416 19.135 57.734 1.00 88.31 220 LEU A O 1
ATOM 1720 N N . LEU A 1 221 ? -39.717 18.720 59.532 1.00 86.25 221 LEU A N 1
ATOM 1721 C CA . LEU A 1 221 ? -39.150 19.740 60.396 1.00 86.25 221 LEU A CA 1
ATOM 1722 C C . LEU A 1 221 ? -38.650 19.084 61.674 1.00 86.25 221 LEU A C 1
ATOM 1724 O O . LEU A 1 221 ? -39.419 18.420 62.368 1.00 86.25 221 LEU A O 1
ATOM 1728 N N . TRP A 1 222 ? -37.382 19.298 61.997 1.00 82.12 222 TRP A N 1
ATOM 1729 C CA . TRP A 1 222 ? -36.821 18.867 63.269 1.00 82.12 222 TRP A CA 1
ATOM 1730 C C . TRP A 1 222 ? -35.836 19.900 63.798 1.00 82.12 222 TRP A C 1
ATOM 1732 O O . TRP A 1 222 ? -35.129 20.580 63.050 1.00 82.12 222 TRP A O 1
ATOM 1742 N N . MET A 1 223 ? -35.853 20.041 65.118 1.00 75.12 223 MET A N 1
ATOM 1743 C CA . MET A 1 223 ? -34.992 20.945 65.860 1.00 75.12 223 MET A CA 1
ATOM 1744 C C . MET A 1 223 ? -33.962 20.119 66.610 1.00 75.12 223 MET A C 1
ATOM 1746 O O . MET A 1 223 ? -34.307 19.119 67.240 1.00 75.12 223 MET A O 1
ATOM 1750 N N . ILE A 1 224 ? -32.710 20.558 66.558 1.00 72.12 224 ILE A N 1
ATOM 1751 C CA . ILE A 1 224 ? -31.652 19.993 67.389 1.00 72.12 224 ILE A CA 1
ATOM 1752 C C . ILE A 1 224 ? -31.648 20.785 68.695 1.00 72.12 224 ILE A C 1
ATOM 1754 O O . ILE A 1 224 ? -31.590 22.013 68.673 1.00 72.12 224 ILE A O 1
ATOM 1758 N N . PHE A 1 225 ? -31.758 20.085 69.822 1.00 63.97 225 PHE A N 1
ATOM 1759 C CA . PHE A 1 225 ? -31.634 20.666 71.155 1.00 63.97 225 PHE A CA 1
ATOM 1760 C C . PHE A 1 225 ? -30.329 20.152 71.764 1.00 63.97 225 PHE A C 1
ATOM 1762 O O . PHE A 1 225 ? -30.097 18.944 71.777 1.00 63.97 225 PHE A O 1
ATOM 1769 N N . SER A 1 226 ? -29.468 21.049 72.241 1.00 57.50 226 SER A N 1
ATOM 1770 C CA . SER A 1 226 ? -28.325 20.652 73.067 1.00 57.50 226 SER A CA 1
ATOM 1771 C C . SER A 1 226 ? -28.841 20.353 74.472 1.00 57.50 226 SER A C 1
ATOM 1773 O O . SER A 1 226 ? -29.494 21.212 75.067 1.00 57.50 226 SER A O 1
ATOM 1775 N N . ASP A 1 227 ? -28.549 19.172 75.019 1.00 53.91 227 ASP A N 1
ATOM 1776 C CA . ASP A 1 227 ? -28.835 18.874 76.424 1.00 53.91 227 ASP A CA 1
ATOM 1777 C C . ASP A 1 227 ? -28.039 19.838 77.315 1.00 53.91 227 ASP A C 1
ATOM 1779 O O . ASP A 1 227 ? -26.849 19.655 77.572 1.00 53.91 227 ASP A O 1
ATOM 1783 N N . LEU A 1 228 ? -28.703 20.880 77.813 1.00 49.97 228 LEU A N 1
ATOM 1784 C CA . LEU A 1 228 ? -28.219 21.705 78.917 1.00 49.97 228 LEU A CA 1
ATOM 1785 C C . LEU A 1 228 ? -28.367 20.915 80.227 1.00 49.97 228 LEU A C 1
ATOM 1787 O O . LEU A 1 228 ? -29.107 21.304 81.127 1.00 49.97 228 LEU A O 1
ATOM 1791 N N . HIS A 1 229 ? -27.654 19.795 80.359 1.00 47.72 229 HIS A N 1
ATOM 1792 C CA . HIS A 1 229 ? -27.383 19.237 81.679 1.00 47.72 229 HIS A CA 1
ATOM 1793 C C . HIS A 1 229 ? -26.253 20.049 82.312 1.00 47.72 229 HIS A C 1
ATOM 1795 O O . HIS A 1 229 ? -25.068 19.746 82.182 1.00 47.72 229 HIS A O 1
ATOM 1801 N N . GLY A 1 230 ? -26.652 21.127 82.989 1.00 41.66 230 GLY A N 1
ATOM 1802 C CA . GLY A 1 230 ? -25.802 21.829 83.936 1.00 41.66 230 GLY A CA 1
ATOM 1803 C C . GLY A 1 230 ? -25.343 20.859 85.021 1.00 41.66 230 GLY A C 1
ATOM 1804 O O . GLY A 1 230 ? -26.153 20.366 85.804 1.00 41.66 230 GLY A O 1
ATOM 1805 N N . CYS A 1 231 ? -24.040 20.587 85.063 1.00 38.97 231 CYS A N 1
ATOM 1806 C CA . CYS A 1 231 ? -23.400 20.033 86.246 1.00 38.97 231 CYS A CA 1
ATOM 1807 C C . CYS A 1 231 ? -23.418 21.138 87.312 1.00 38.97 231 CYS A C 1
ATOM 1809 O O . CYS A 1 231 ? -22.625 22.078 87.257 1.00 38.97 231 CYS A O 1
ATOM 1811 N N . GLY A 1 232 ? -24.416 21.089 88.192 1.00 39.50 232 GLY A N 1
ATOM 1812 C CA . GLY A 1 232 ? -24.548 21.965 89.346 1.00 39.50 232 GLY A CA 1
ATOM 1813 C C . GLY A 1 232 ? -24.105 21.239 90.612 1.00 39.50 232 GLY A C 1
ATOM 1814 O O . GLY A 1 232 ? -24.642 20.173 90.907 1.00 39.50 232 GLY A O 1
ATOM 1815 N N . SER A 1 233 ? -23.186 21.899 91.331 1.00 35.69 233 SER A N 1
ATOM 1816 C CA . SER A 1 233 ? -22.607 21.627 92.667 1.00 35.69 233 SER A CA 1
ATOM 1817 C C . SER A 1 233 ? -21.744 20.380 92.843 1.00 35.69 233 SER A C 1
ATOM 1819 O O . SER A 1 233 ? -22.290 19.259 92.826 1.00 35.69 233 SER A O 1
#

Mean predicted aligned error: 18.69 Å

InterPro domains:
  IPR025724 GAG-pre-integrase domain [PF13976] (114-178)
  IPR039537 Retrotransposon Ty1/copia-like [PTHR42648] (129-226)
  IPR054722 Retrovirus-related Pol polyprotein from transposon TNT 1-94-like, beta-barrel domain [PF22936] (9-85)